Protein AF-A0A7D6CER7-F1 (afdb_monomer)

Organism: NCBI:txid47853

Sequence (271 aa):
MTSSSPRTPPPARCPPAGGPSTASGRARRPAARHRHQRHPEDHLRPELTPVAVARELGVTAYNPTGAALLARPAVVADLPAAGVAVMAWTVDSPAQWQQLERIGTDGIITNRPAELAGWNAAGQLGAAGPTVSIAAPADGVELDRAQRPVLTVPATDAVTVTLDGAAVPVGEPLDLTGLAAGAHRLRAEVIGPRGTATAEATFTVAVTPAGLGHLVLTSGVKDSALTVLTEHLVKGRYAKLARYVDQHAGRFLPEAKARVIAADARTLANR

Radius of gyration: 38.45 Å; Cα contacts (8 Å, |Δi|>4): 391; chains: 1; bounding box: 90×74×93 Å

Structure (mmCIF, N/CA/C/O backbone):
data_AF-A0A7D6CER7-F1
#
_entry.id   AF-A0A7D6CER7-F1
#
loop_
_atom_site.group_PDB
_atom_site.id
_atom_site.type_symbol
_atom_site.label_atom_id
_atom_site.label_alt_id
_atom_site.label_comp_id
_atom_site.label_asym_id
_atom_site.label_entity_id
_atom_site.label_seq_id
_atom_site.pdbx_PDB_ins_code
_atom_site.Cartn_x
_atom_site.Cartn_y
_atom_site.Cartn_z
_atom_site.occupancy
_atom_site.B_iso_or_equiv
_atom_site.auth_seq_id
_atom_site.auth_comp_id
_atom_site.auth_asym_id
_atom_site.auth_atom_id
_atom_site.pdbx_PDB_model_num
ATOM 1 N N . MET A 1 1 ? -1.304 54.780 10.927 1.00 44.44 1 MET A N 1
ATOM 2 C CA . MET A 1 1 ? -2.364 55.238 11.849 1.00 44.44 1 MET A CA 1
ATOM 3 C C . MET A 1 1 ? -3.697 55.123 11.134 1.00 44.44 1 MET A C 1
ATOM 5 O O . MET A 1 1 ? -3.906 55.910 10.230 1.00 44.44 1 MET A O 1
ATOM 9 N N . THR A 1 2 ? -4.509 54.125 11.499 1.00 40.25 2 THR A N 1
ATOM 10 C CA . THR A 1 2 ? -5.978 54.157 11.690 1.00 40.25 2 THR A CA 1
ATOM 11 C C . THR A 1 2 ? -6.448 52.709 11.859 1.00 40.25 2 THR A C 1
ATOM 13 O O . THR A 1 2 ? -6.507 51.927 10.918 1.00 40.25 2 THR A O 1
ATOM 16 N N . SER A 1 3 ? -6.702 52.342 13.114 1.00 34.25 3 SER A N 1
ATOM 17 C CA . SER A 1 3 ? -7.327 51.084 13.526 1.00 34.25 3 SER A CA 1
ATOM 18 C C . SER A 1 3 ? -8.847 51.239 13.424 1.00 34.25 3 SER A C 1
ATOM 20 O O . SER A 1 3 ? -9.377 52.261 13.860 1.00 34.25 3 SER A O 1
ATOM 22 N N . SER A 1 4 ? -9.542 50.256 12.849 1.00 42.53 4 SER A N 1
ATOM 23 C CA . SER A 1 4 ? -11.007 50.162 12.862 1.00 42.53 4 SER A CA 1
ATOM 24 C C . SER A 1 4 ? -11.416 48.830 13.486 1.00 42.53 4 SER A C 1
ATOM 26 O O . SER A 1 4 ? -11.288 47.782 12.860 1.00 42.53 4 SER A O 1
ATOM 28 N N . SER A 1 5 ? -11.906 48.889 14.725 1.00 47.16 5 SER A N 1
ATOM 29 C CA . SER A 1 5 ? -12.591 47.786 15.407 1.00 47.16 5 SER A CA 1
ATOM 30 C C . SER A 1 5 ? -14.108 47.867 15.161 1.00 47.16 5 SER A C 1
ATOM 32 O O . SER A 1 5 ? -14.657 48.974 15.169 1.00 47.16 5 SER A O 1
ATOM 34 N N . PRO A 1 6 ? -14.818 46.737 14.988 1.00 49.72 6 PRO A N 1
ATOM 35 C CA . PRO A 1 6 ? -16.272 46.720 14.818 1.00 49.72 6 PRO A CA 1
ATOM 36 C C . PRO A 1 6 ? -17.032 46.870 16.152 1.00 49.72 6 PRO A C 1
ATOM 38 O O . PRO A 1 6 ? -16.613 46.359 17.190 1.00 49.72 6 PRO A O 1
ATOM 41 N N . ARG A 1 7 ? -18.161 47.597 16.107 1.00 47.97 7 ARG A N 1
ATOM 42 C CA . ARG A 1 7 ? -19.047 47.931 17.240 1.00 47.97 7 ARG A CA 1
ATOM 43 C C . ARG A 1 7 ? -20.056 46.816 17.548 1.00 47.97 7 ARG A C 1
ATOM 45 O O . ARG A 1 7 ? -20.750 46.345 16.653 1.00 47.97 7 ARG A O 1
ATOM 52 N N . THR A 1 8 ? -20.206 46.502 18.832 1.00 48.53 8 THR A N 1
ATOM 53 C CA . THR A 1 8 ? -21.262 45.656 19.420 1.00 48.53 8 THR A CA 1
ATOM 54 C C . THR A 1 8 ? -22.563 46.456 19.629 1.00 48.53 8 THR A C 1
ATOM 56 O O . THR A 1 8 ? -22.478 47.614 20.050 1.00 48.53 8 THR A O 1
ATOM 59 N N . PRO A 1 9 ? -23.764 45.894 19.382 1.00 51.81 9 PRO A N 1
ATOM 60 C CA . PRO A 1 9 ? -25.034 46.574 19.658 1.00 51.81 9 PRO A CA 1
ATOM 61 C C . PRO A 1 9 ? -25.466 46.483 21.144 1.00 51.81 9 PRO A C 1
ATOM 63 O O . PRO A 1 9 ? -25.110 45.519 21.827 1.00 51.81 9 PRO A O 1
ATOM 66 N N . PRO A 1 10 ? -26.233 47.469 21.661 1.00 52.44 10 PRO A N 1
ATOM 67 C CA . PRO A 1 10 ? -26.641 47.550 23.069 1.00 52.44 10 PRO A CA 1
ATOM 68 C C . PRO A 1 10 ? -27.901 46.718 23.412 1.00 52.44 10 PRO A C 1
ATOM 70 O O . PRO A 1 10 ? -28.721 46.454 22.531 1.00 52.44 10 PRO A O 1
ATOM 73 N N . PRO A 1 11 ? -28.105 46.345 24.695 1.00 44.50 11 PRO A N 1
ATOM 74 C CA . PRO A 1 11 ? -29.271 45.580 25.144 1.00 44.50 11 PRO A CA 1
ATOM 75 C C . PRO A 1 11 ? -30.531 46.444 25.345 1.00 44.50 11 PRO A C 1
ATOM 77 O O . PRO A 1 11 ? -30.467 47.569 25.844 1.00 44.50 11 PRO A O 1
ATOM 80 N N . ALA A 1 12 ? -31.692 45.877 25.006 1.00 42.78 12 ALA A N 1
ATOM 81 C CA . ALA A 1 12 ? -33.014 46.478 25.191 1.00 42.78 12 ALA A CA 1
ATOM 82 C C . ALA A 1 12 ? -33.478 46.465 26.666 1.00 42.78 12 ALA A C 1
ATOM 84 O O . ALA A 1 12 ? -33.192 45.526 27.410 1.00 42.78 12 ALA A O 1
ATOM 85 N N . ARG A 1 13 ? -34.231 47.497 27.080 1.00 34.16 13 ARG A N 1
ATOM 86 C CA . ARG A 1 13 ? -34.833 47.657 28.421 1.00 34.16 13 ARG A CA 1
ATOM 87 C C . ARG A 1 13 ? -36.370 47.783 28.375 1.00 34.16 13 ARG A C 1
ATOM 89 O O . ARG A 1 13 ? -36.859 48.640 27.649 1.00 34.16 13 ARG A O 1
ATOM 96 N N . CYS A 1 14 ? -37.019 47.047 29.301 1.00 33.69 14 CYS A N 1
ATOM 97 C CA . CYS A 1 14 ? -38.234 47.331 30.122 1.00 33.69 14 CYS A CA 1
ATOM 98 C C . CYS A 1 14 ? -39.626 47.485 29.440 1.00 33.69 14 CYS A C 1
ATOM 100 O O . CYS A 1 14 ? -39.639 47.781 28.251 1.00 33.69 14 CYS A O 1
ATOM 102 N N . PRO A 1 15 ? -40.802 47.358 30.139 1.00 43.38 15 PRO A N 1
ATOM 103 C CA . PRO A 1 15 ? -41.091 47.511 31.591 1.00 43.38 15 PRO A CA 1
ATOM 104 C C . PRO A 1 15 ? -42.148 46.482 32.169 1.00 43.38 15 PRO A C 1
ATOM 106 O O . PRO A 1 15 ? -42.114 45.340 31.727 1.00 43.38 15 PRO A O 1
ATOM 109 N N . PRO A 1 16 ? -43.000 46.765 33.198 1.00 44.19 16 PRO A N 1
ATOM 110 C CA . PRO A 1 16 ? -42.859 46.290 34.583 1.00 44.19 16 PRO A CA 1
ATOM 111 C C . PRO A 1 16 ? -44.019 45.402 35.125 1.00 44.19 16 PRO A C 1
ATOM 113 O O . PRO A 1 16 ? -44.971 45.064 34.430 1.00 44.19 16 PRO A O 1
ATOM 116 N N . ALA A 1 17 ? -43.903 45.047 36.411 1.00 37.16 17 ALA A N 1
ATOM 117 C CA . ALA A 1 17 ? -44.775 44.191 37.221 1.00 37.16 17 ALA A CA 1
ATOM 118 C C . ALA A 1 17 ? -46.240 44.665 37.374 1.00 37.16 17 ALA A C 1
ATOM 120 O O . ALA A 1 17 ? -46.500 45.844 37.609 1.00 37.16 17 ALA A O 1
ATOM 121 N N . GLY A 1 18 ? -47.176 43.706 37.352 1.00 34.59 18 GLY A N 1
ATOM 122 C CA . GLY A 1 18 ? -48.584 43.864 37.733 1.00 34.59 18 GLY A CA 1
ATOM 123 C C . GLY A 1 18 ? -48.955 42.935 38.898 1.00 34.59 18 GLY A C 1
ATOM 124 O O . GLY A 1 18 ? -48.583 41.764 38.901 1.00 34.59 18 GLY A O 1
ATOM 125 N N . GLY A 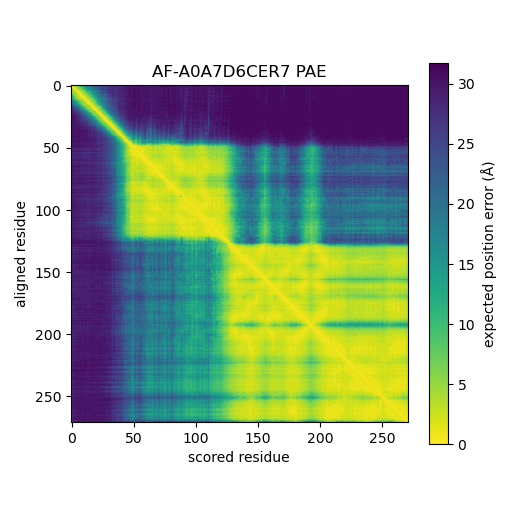1 19 ? -49.637 43.497 39.902 1.00 33.16 19 GLY A N 1
ATOM 126 C CA . GLY A 1 19 ? -50.079 42.854 41.147 1.00 33.16 19 GLY A CA 1
ATOM 127 C C . GLY A 1 19 ? -51.357 41.995 41.033 1.00 33.16 19 GLY A C 1
ATOM 128 O O . GLY A 1 19 ? -51.762 41.632 39.932 1.00 33.16 19 GLY A O 1
ATOM 129 N N . PRO A 1 20 ? -51.974 41.619 42.174 1.00 42.47 20 PRO A N 1
ATOM 130 C CA . PRO A 1 20 ? -52.577 40.301 42.379 1.00 42.47 20 PRO A CA 1
ATOM 131 C C . PRO A 1 20 ? -54.050 40.208 41.957 1.00 42.47 20 PRO A C 1
ATOM 133 O O . PRO A 1 20 ? -54.830 41.129 42.185 1.00 42.47 20 PRO A O 1
ATOM 136 N N . SER A 1 21 ? -54.448 39.043 41.431 1.00 36.31 21 SER A N 1
ATOM 137 C CA . SER A 1 21 ? -55.851 38.680 41.196 1.00 36.31 21 SER A CA 1
ATOM 138 C C . SER A 1 21 ? -56.311 37.588 42.163 1.00 36.31 21 SER A C 1
ATOM 140 O O . SER A 1 21 ? -55.570 36.674 42.522 1.00 36.31 21 SER A O 1
ATOM 142 N N . THR A 1 22 ? -57.555 37.751 42.590 1.00 33.94 22 THR A N 1
ATOM 143 C CA . THR A 1 22 ? -58.271 37.124 43.696 1.00 33.94 22 THR A CA 1
ATOM 144 C C . THR A 1 22 ? -58.737 35.687 43.436 1.00 33.94 22 THR A C 1
ATOM 146 O O . THR A 1 22 ? -58.721 35.165 42.325 1.00 33.94 22 THR A O 1
ATOM 149 N N . ALA A 1 23 ? -59.124 35.055 44.545 1.00 33.69 23 ALA A N 1
ATOM 150 C CA . ALA A 1 23 ? -59.459 33.654 44.748 1.00 33.69 23 ALA A CA 1
ATOM 151 C C . ALA A 1 23 ? -60.592 33.081 43.873 1.00 33.69 23 ALA A C 1
ATOM 153 O O . ALA A 1 23 ? -61.622 33.713 43.660 1.00 33.69 23 ALA A O 1
ATOM 154 N N . SER A 1 24 ? -60.467 31.790 43.548 1.00 35.22 24 SER A N 1
ATOM 155 C CA . SER A 1 24 ? -61.605 30.874 43.425 1.00 35.22 24 SER A CA 1
ATOM 156 C C . SER A 1 24 ? -61.244 29.550 44.096 1.00 35.22 24 SER A C 1
ATOM 158 O O . SER A 1 24 ? -60.212 28.938 43.812 1.00 35.22 24 SER A O 1
ATOM 160 N N . GLY A 1 25 ? -62.053 29.175 45.085 1.00 33.31 25 GLY A N 1
ATOM 161 C CA . GLY A 1 25 ? -61.802 28.070 45.993 1.00 33.31 25 GLY A CA 1
ATOM 162 C C . GLY A 1 25 ? -62.101 26.704 45.382 1.00 33.31 25 GLY A C 1
ATOM 163 O O . GLY A 1 25 ? -63.152 26.469 44.792 1.00 33.31 25 GLY A O 1
ATOM 164 N N . ARG A 1 26 ? -61.209 25.751 45.654 1.00 34.53 26 ARG A N 1
ATOM 165 C CA . ARG A 1 26 ? -61.557 24.334 45.763 1.00 34.53 26 ARG A CA 1
ATOM 166 C C . ARG A 1 26 ? -60.950 23.791 47.050 1.00 34.53 26 ARG A C 1
ATOM 168 O O . ARG A 1 26 ? -59.782 24.024 47.349 1.00 34.53 26 ARG A O 1
ATOM 175 N N . ALA A 1 27 ? -61.798 23.133 47.833 1.00 35.88 27 ALA A N 1
ATOM 176 C CA . ALA A 1 27 ? -61.530 22.655 49.179 1.00 35.88 27 ALA A CA 1
ATOM 177 C C . ALA A 1 27 ? -60.208 21.873 49.282 1.00 35.88 27 ALA A C 1
ATOM 179 O O . ALA A 1 27 ? -59.995 20.886 48.575 1.00 35.88 27 ALA A O 1
ATOM 180 N N . ARG A 1 28 ? -59.336 22.289 50.210 1.00 32.94 28 ARG A N 1
ATOM 181 C CA . ARG A 1 28 ? -58.177 21.498 50.634 1.00 32.94 28 ARG A CA 1
ATOM 182 C C . ARG A 1 28 ? -58.685 20.247 51.350 1.00 32.94 28 ARG A C 1
ATOM 184 O O . ARG A 1 28 ? -59.090 20.312 52.506 1.00 32.94 28 ARG A O 1
ATOM 191 N N . ARG A 1 29 ? -58.638 19.099 50.670 1.00 37.16 29 ARG A N 1
ATOM 192 C CA . ARG A 1 29 ? -58.582 17.799 51.351 1.00 37.16 29 ARG A CA 1
ATOM 193 C C . ARG A 1 29 ? -57.344 17.806 52.260 1.00 37.16 29 ARG A C 1
ATOM 195 O O . ARG A 1 29 ? -56.295 18.267 51.802 1.00 37.16 29 ARG A O 1
ATOM 202 N N . PRO A 1 30 ? -57.422 17.334 53.515 1.00 33.84 30 PRO A N 1
ATOM 203 C CA . PRO A 1 30 ? -56.230 17.213 54.336 1.00 33.84 30 PRO A CA 1
ATOM 204 C C . PRO A 1 30 ? -55.264 16.276 53.612 1.00 33.84 30 PRO A C 1
ATOM 206 O O . PRO A 1 30 ? -55.638 15.167 53.226 1.00 33.84 30 PRO A O 1
ATOM 209 N N . ALA A 1 31 ? -54.043 16.760 53.377 1.00 33.53 31 ALA A N 1
ATOM 210 C CA . ALA A 1 31 ? -52.958 15.937 52.880 1.00 33.53 31 ALA A CA 1
ATOM 211 C C . ALA A 1 31 ? -52.839 14.742 53.825 1.00 33.53 31 ALA A C 1
ATOM 213 O O . ALA A 1 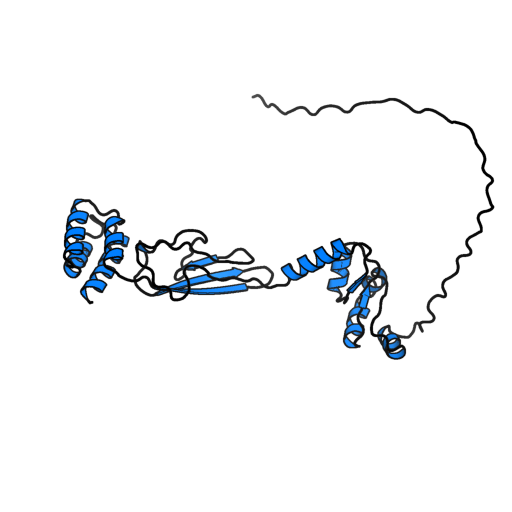31 ? -52.531 14.907 55.010 1.00 33.53 31 ALA A O 1
ATOM 214 N N . ALA A 1 32 ? -53.142 13.550 53.311 1.00 36.78 32 ALA A N 1
ATOM 215 C CA . ALA A 1 32 ? -52.764 12.322 53.972 1.00 36.78 32 ALA A CA 1
ATOM 216 C C . ALA A 1 32 ? -51.262 12.447 54.215 1.00 36.78 32 ALA A C 1
ATOM 218 O O . ALA A 1 32 ? -50.482 12.558 53.269 1.00 36.78 32 ALA A O 1
ATOM 219 N N . ARG A 1 33 ? -50.868 12.534 55.489 1.00 36.50 33 ARG A N 1
ATOM 220 C CA . ARG A 1 33 ? -49.471 12.389 55.874 1.00 36.50 33 ARG A CA 1
ATOM 221 C C . ARG A 1 33 ? -49.044 11.067 55.259 1.00 36.50 33 ARG A C 1
ATOM 223 O O . ARG A 1 33 ? -49.504 10.021 55.714 1.00 36.50 33 ARG A O 1
ATOM 230 N N . HIS A 1 34 ? -48.239 11.120 54.200 1.00 31.33 34 HIS A N 1
ATOM 231 C CA . HIS A 1 34 ? -47.527 9.954 53.722 1.00 31.33 34 HIS A CA 1
ATOM 232 C C . HIS A 1 34 ? -46.728 9.468 54.927 1.00 31.33 34 HIS A C 1
ATOM 234 O O . HIS A 1 34 ? -45.707 10.044 55.297 1.00 31.33 34 HIS A O 1
ATOM 240 N N . ARG A 1 35 ? -47.251 8.442 55.608 1.00 34.78 35 ARG A N 1
ATOM 241 C CA . ARG A 1 35 ? -46.411 7.555 56.392 1.00 34.78 35 ARG A CA 1
ATOM 242 C C . ARG A 1 35 ? -45.337 7.141 55.404 1.00 34.78 35 ARG A C 1
ATOM 244 O O . ARG A 1 35 ? -45.661 6.505 54.405 1.00 34.78 35 ARG A O 1
ATOM 251 N N . HIS A 1 36 ? -44.096 7.536 55.665 1.00 33.53 36 HIS A N 1
ATOM 252 C CA . HIS A 1 36 ? -42.957 6.794 55.166 1.00 33.53 36 HIS A CA 1
ATOM 253 C C . HIS A 1 36 ? -43.255 5.327 55.482 1.00 33.53 36 HIS A C 1
ATOM 255 O O . HIS A 1 36 ? -43.184 4.904 56.638 1.00 33.53 36 HIS A O 1
ATOM 261 N N . GLN A 1 37 ? -43.679 4.568 54.473 1.00 36.09 37 GLN A N 1
ATOM 262 C CA . GLN A 1 37 ? -43.447 3.141 54.476 1.00 36.09 37 GLN A CA 1
ATOM 263 C C . GLN A 1 37 ? -41.931 3.048 54.489 1.00 36.09 37 GLN A C 1
ATOM 265 O O . GLN A 1 37 ? -41.270 3.265 53.478 1.00 36.09 37 GLN A O 1
ATOM 270 N N . ARG A 1 38 ? -41.379 2.868 55.690 1.00 30.78 38 ARG A N 1
ATOM 271 C CA . ARG A 1 38 ? -40.028 2.359 55.839 1.00 30.78 38 ARG A CA 1
ATOM 272 C C . ARG A 1 38 ? -40.028 1.056 55.053 1.00 30.78 38 ARG A C 1
ATOM 274 O O . ARG A 1 38 ? -40.697 0.107 55.458 1.00 30.78 38 ARG A O 1
ATOM 281 N N . HIS A 1 39 ? -39.383 1.068 53.889 1.00 33.97 39 HIS A N 1
ATOM 282 C CA . HIS A 1 39 ? -38.955 -0.169 53.263 1.00 33.97 39 HIS A CA 1
ATOM 283 C C . HIS A 1 39 ? -38.163 -0.927 54.333 1.00 33.97 39 HIS A C 1
ATOM 285 O O . HIS A 1 39 ? -37.381 -0.286 55.040 1.00 33.97 39 HIS A O 1
ATOM 291 N N . PRO A 1 40 ? -38.423 -2.225 54.542 1.00 35.47 40 PRO A N 1
ATOM 292 C CA . PRO A 1 40 ? -37.627 -3.005 55.468 1.00 35.47 40 PRO A CA 1
ATOM 293 C C . PRO A 1 40 ? -36.191 -2.966 54.949 1.00 35.47 40 PRO A C 1
ATOM 295 O O . PRO A 1 40 ? -35.890 -3.529 53.900 1.00 35.47 40 PRO A O 1
ATOM 298 N N . GLU A 1 41 ? -35.349 -2.199 55.632 1.00 43.50 41 GLU A N 1
ATOM 299 C CA . GLU A 1 41 ? -33.918 -2.189 55.394 1.00 43.50 41 GLU A CA 1
ATOM 300 C C . GLU A 1 41 ? -33.392 -3.607 55.629 1.00 43.50 41 GLU A C 1
ATOM 302 O O . GLU A 1 41 ? -33.703 -4.234 56.645 1.00 43.50 41 GLU A O 1
ATOM 307 N N . ASP A 1 42 ? -32.657 -4.108 54.636 1.00 45.38 42 ASP A N 1
ATOM 308 C CA . ASP A 1 42 ? -31.550 -5.049 54.761 1.00 45.38 42 ASP A CA 1
ATOM 309 C C . ASP A 1 42 ? -31.632 -6.026 55.946 1.00 45.38 42 ASP A C 1
ATOM 311 O O . ASP A 1 42 ? -31.011 -5.851 56.990 1.00 45.38 42 ASP A O 1
ATOM 315 N N . HIS A 1 43 ? -32.332 -7.144 55.751 1.00 44.72 43 HIS A N 1
ATOM 316 C CA . HIS A 1 43 ? -32.049 -8.384 56.493 1.00 44.72 43 HIS A CA 1
ATOM 317 C C . HIS A 1 43 ? -30.916 -9.192 55.839 1.00 44.72 43 HIS A C 1
ATOM 319 O O . HIS A 1 43 ? -30.808 -10.404 56.019 1.00 44.72 43 HIS A O 1
ATOM 325 N N . LEU A 1 44 ? -30.054 -8.520 55.076 1.00 52.34 44 LEU A N 1
ATOM 326 C CA . LEU A 1 44 ? -28.763 -9.060 54.692 1.00 52.34 44 LEU A CA 1
ATOM 327 C C . LEU A 1 44 ? -27.875 -8.999 55.926 1.00 52.34 44 LEU A C 1
ATOM 329 O O . LEU A 1 44 ? -27.547 -7.921 56.410 1.00 52.34 44 LEU A O 1
ATOM 333 N N . ARG A 1 45 ? -27.540 -10.178 56.446 1.00 54.94 45 ARG A N 1
ATOM 334 C CA . ARG A 1 45 ? -26.530 -10.391 57.483 1.00 54.94 45 ARG A CA 1
ATOM 335 C C . ARG A 1 45 ? -25.306 -9.505 57.190 1.00 54.94 45 ARG A C 1
ATOM 337 O O . ARG A 1 45 ? -24.603 -9.802 56.222 1.00 54.94 45 ARG A O 1
ATOM 344 N N . PRO A 1 46 ? -25.059 -8.419 57.947 1.00 56.59 46 PRO A N 1
ATOM 345 C CA . PRO A 1 46 ? -24.018 -7.436 57.623 1.00 56.59 46 PRO A CA 1
ATOM 346 C C . PRO A 1 46 ? -22.601 -8.033 57.627 1.00 56.59 46 PRO A C 1
ATOM 348 O O . PRO A 1 46 ? -21.678 -7.454 57.060 1.00 56.59 46 PRO A O 1
ATOM 351 N N . GLU A 1 47 ? -22.436 -9.205 58.233 1.00 60.41 47 GLU A N 1
ATOM 352 C CA . GLU A 1 47 ? -21.230 -10.025 58.213 1.00 60.41 47 GLU A CA 1
ATOM 353 C C . GLU A 1 47 ? -20.978 -10.796 56.901 1.00 60.41 47 GLU A C 1
ATOM 355 O O . GLU A 1 47 ? -19.860 -11.270 56.690 1.00 60.41 47 GLU A O 1
ATOM 360 N N . LEU A 1 48 ? -21.971 -10.953 56.017 1.00 69.25 48 LEU A N 1
ATOM 361 C CA . LEU A 1 48 ? -21.813 -11.723 54.781 1.00 69.25 48 LEU A CA 1
ATOM 362 C C . LEU A 1 48 ? -21.344 -10.846 53.619 1.00 69.25 48 LEU A C 1
ATOM 364 O O . LEU A 1 48 ? -21.902 -9.789 53.325 1.00 69.25 48 LEU A O 1
ATOM 368 N N . THR A 1 49 ? -20.330 -11.328 52.899 1.00 83.62 49 THR A N 1
ATOM 369 C CA . THR A 1 49 ? -19.902 -10.697 51.649 1.00 83.62 49 THR A CA 1
ATOM 370 C C . THR A 1 49 ? -20.988 -10.861 50.578 1.00 83.62 49 THR A C 1
ATOM 372 O O . THR A 1 49 ? -21.706 -11.865 50.583 1.00 83.62 49 THR A O 1
ATOM 375 N N . PRO A 1 50 ? -21.090 -9.943 49.600 1.00 85.50 50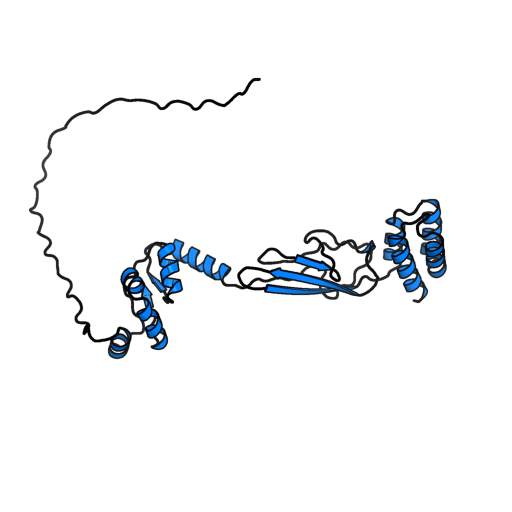 PRO A N 1
ATOM 376 C CA . PRO A 1 50 ? -22.013 -10.098 48.473 1.00 85.50 50 PRO A CA 1
ATOM 377 C C . PRO A 1 50 ? -21.865 -11.442 47.742 1.00 85.50 50 PRO A C 1
ATOM 379 O O . PRO A 1 50 ? -22.859 -12.018 47.315 1.00 85.50 50 PRO A O 1
ATOM 382 N N . VAL A 1 51 ? -20.646 -11.990 47.671 1.00 87.31 51 VAL A N 1
ATOM 383 C CA . VAL A 1 51 ? -20.383 -13.332 47.123 1.00 87.31 51 VAL A CA 1
ATOM 384 C C . VAL A 1 51 ? -21.019 -14.435 47.972 1.00 87.31 51 VAL A C 1
ATOM 386 O O . VAL A 1 51 ? -21.630 -15.349 47.421 1.00 87.31 51 VAL A O 1
ATOM 389 N N . ALA A 1 52 ? -20.883 -14.376 49.301 1.00 88.25 52 ALA A N 1
ATOM 390 C CA . ALA A 1 52 ? -21.459 -15.376 50.201 1.00 88.25 52 ALA A CA 1
ATOM 391 C C . ALA A 1 52 ? -22.990 -15.396 50.098 1.00 88.25 52 ALA A C 1
ATOM 393 O O . ALA A 1 52 ? -23.581 -16.460 49.930 1.00 88.25 52 ALA A O 1
ATOM 394 N N . VAL A 1 53 ? -23.602 -14.211 50.092 1.00 89.25 53 VAL A N 1
ATOM 395 C CA . VAL A 1 53 ? -25.044 -14.036 49.885 1.00 89.25 53 VAL A CA 1
ATOM 396 C C . VAL A 1 53 ? -25.470 -14.572 48.521 1.00 89.25 53 VAL A C 1
ATOM 398 O O . VAL A 1 53 ? -26.449 -15.307 48.425 1.00 89.25 53 VAL A O 1
ATOM 401 N N . ALA A 1 54 ? -24.744 -14.228 47.454 1.00 90.50 54 ALA A N 1
ATOM 402 C CA . ALA A 1 54 ? -25.121 -14.642 46.110 1.00 90.50 54 ALA A CA 1
ATOM 403 C C . ALA A 1 54 ? -25.092 -16.169 45.944 1.00 90.50 54 ALA A C 1
ATOM 405 O O . ALA A 1 54 ? -25.992 -16.742 45.331 1.00 90.50 54 ALA A O 1
ATOM 406 N N . ARG A 1 55 ? -24.100 -16.833 46.553 1.00 89.38 55 ARG A N 1
ATOM 407 C CA . ARG A 1 55 ? -24.005 -18.298 46.597 1.00 89.38 55 ARG A CA 1
ATOM 408 C C . ARG A 1 55 ? -25.125 -18.931 47.413 1.00 89.38 55 ARG A C 1
ATOM 410 O O . ARG A 1 55 ? -25.699 -19.913 46.961 1.00 89.38 55 ARG A O 1
ATOM 417 N N . GLU A 1 56 ? -25.433 -18.379 48.587 1.00 91.62 56 GLU A N 1
ATOM 418 C CA . GLU A 1 56 ? -26.525 -18.862 49.442 1.00 91.62 56 GLU A CA 1
ATOM 419 C C . GLU A 1 56 ? -27.874 -18.792 48.719 1.00 91.62 56 GLU A C 1
ATOM 421 O O . GLU A 1 56 ? -28.654 -19.741 48.758 1.00 91.62 56 GLU A O 1
ATOM 426 N N . LEU A 1 57 ? -28.127 -17.684 48.021 1.00 92.81 57 LEU A N 1
ATOM 427 C CA . LEU A 1 57 ? -29.380 -17.450 47.308 1.00 92.81 57 LEU A CA 1
ATOM 428 C C . LEU A 1 57 ? -29.417 -18.077 45.905 1.00 92.81 57 LEU A C 1
ATOM 430 O O . LEU A 1 57 ? -30.472 -18.072 45.274 1.00 92.81 57 LEU A O 1
ATOM 434 N N . GLY A 1 58 ? -28.292 -18.593 45.399 1.00 93.31 58 GLY A N 1
ATOM 435 C CA . GLY A 1 58 ? -28.191 -19.169 44.056 1.00 93.31 58 GLY A CA 1
ATOM 436 C C . GLY A 1 58 ? -28.485 -18.172 42.927 1.00 93.31 58 GLY A C 1
ATOM 437 O O . GLY A 1 58 ? -29.002 -18.565 41.882 1.00 93.31 58 GLY A O 1
ATOM 438 N N . VAL A 1 59 ? -28.205 -16.882 43.134 1.00 94.00 59 VAL A N 1
ATOM 439 C CA . VAL A 1 59 ? -28.464 -15.836 42.131 1.00 94.00 59 VAL A CA 1
ATOM 440 C C . VAL A 1 59 ? -27.306 -15.711 41.144 1.00 94.00 59 VAL A C 1
ATOM 442 O O . VAL A 1 59 ? -26.143 -15.863 41.503 1.00 94.00 59 VAL A O 1
ATOM 445 N N . THR A 1 60 ? -27.622 -15.375 39.894 1.00 94.19 60 THR A N 1
ATOM 446 C CA . THR A 1 60 ? -26.633 -15.190 38.815 1.00 94.19 60 THR A CA 1
ATOM 447 C C . THR A 1 60 ? -26.284 -13.726 38.558 1.00 94.19 60 THR A C 1
ATOM 449 O O . THR A 1 60 ? -25.438 -13.432 37.717 1.00 94.19 60 THR A O 1
ATOM 452 N N . ALA A 1 61 ? -26.945 -12.796 39.250 1.00 93.06 61 ALA A N 1
ATOM 453 C CA . ALA A 1 61 ? -26.734 -11.366 39.088 1.00 93.06 61 ALA A CA 1
ATOM 454 C C . ALA A 1 61 ? -26.891 -10.611 40.413 1.00 93.06 61 ALA A C 1
ATOM 456 O O . ALA A 1 61 ? -27.757 -10.933 41.229 1.00 93.06 61 ALA A O 1
ATOM 457 N N . TYR A 1 62 ? -26.080 -9.572 40.587 1.00 92.56 62 TYR A N 1
ATOM 458 C CA . TYR A 1 62 ? -26.116 -8.635 41.701 1.00 92.56 62 TYR A CA 1
ATOM 459 C C . TYR A 1 62 ? -26.249 -7.203 41.173 1.00 92.56 62 TYR A C 1
ATOM 461 O O . TYR A 1 62 ? -25.373 -6.713 40.458 1.00 92.56 62 TYR A O 1
ATOM 469 N N . ASN A 1 63 ? -27.340 -6.521 41.548 1.00 94.69 63 ASN A N 1
ATOM 470 C CA . ASN A 1 63 ? -27.713 -5.231 40.958 1.00 94.69 63 ASN A CA 1
ATOM 471 C C . ASN A 1 63 ? -27.789 -4.095 41.998 1.00 94.69 63 ASN A C 1
ATOM 473 O O . ASN A 1 63 ? -28.887 -3.673 42.373 1.00 94.69 63 ASN A O 1
ATOM 477 N N . PRO A 1 64 ? -26.654 -3.607 42.519 1.00 92.75 64 PRO A N 1
ATOM 478 C CA . PRO A 1 64 ? -26.608 -2.475 43.442 1.00 92.75 64 PRO A CA 1
ATOM 479 C C . PRO A 1 64 ? -26.706 -1.127 42.717 1.00 92.75 64 PRO A C 1
ATOM 481 O O . PRO A 1 64 ? -26.625 -1.036 41.488 1.00 92.75 64 PRO A O 1
ATOM 484 N N . THR A 1 65 ? -26.817 -0.044 43.493 1.00 95.69 65 THR A N 1
ATOM 485 C CA . THR A 1 65 ? -26.735 1.290 42.900 1.00 95.69 65 THR A CA 1
ATOM 486 C C . THR A 1 65 ? -25.320 1.588 42.389 1.00 95.69 65 THR A C 1
ATOM 488 O O . THR A 1 65 ? -24.333 1.170 42.999 1.00 95.69 65 THR A O 1
ATOM 491 N N . GLY A 1 66 ? -25.187 2.365 41.310 1.00 93.94 66 GLY A N 1
ATOM 492 C CA . GLY A 1 66 ? -23.873 2.755 40.779 1.00 93.94 66 GLY A CA 1
ATOM 493 C C . GLY A 1 66 ? -23.009 3.483 41.814 1.00 93.94 66 GLY A C 1
ATOM 494 O O . GLY A 1 66 ? -21.815 3.220 41.925 1.00 93.94 66 GLY A O 1
ATOM 495 N N . ALA A 1 67 ? -23.620 4.325 42.652 1.00 93.50 67 ALA A N 1
ATOM 496 C CA . ALA A 1 67 ? -22.924 4.990 43.754 1.00 93.50 67 ALA A CA 1
ATOM 497 C C . ALA A 1 67 ? -22.380 3.997 44.799 1.00 93.50 67 ALA A C 1
ATOM 499 O O . ALA A 1 67 ? -21.264 4.177 45.286 1.00 93.50 67 ALA A O 1
ATOM 500 N N . ALA A 1 68 ? -23.130 2.936 45.121 1.00 92.00 68 ALA A N 1
ATOM 501 C CA . ALA A 1 68 ? -22.682 1.916 46.066 1.00 92.00 68 ALA A CA 1
ATOM 502 C C . ALA A 1 68 ? -21.477 1.121 45.536 1.00 92.00 68 ALA A C 1
ATOM 504 O O . ALA A 1 68 ? -20.561 0.830 46.306 1.00 92.00 68 ALA A O 1
ATOM 505 N N . LEU A 1 69 ? -21.442 0.821 44.231 1.00 91.75 69 LEU A N 1
ATOM 506 C CA . LEU A 1 69 ? -20.296 0.155 43.598 1.00 91.75 69 LEU A CA 1
ATOM 507 C C . LEU A 1 69 ? -19.059 1.043 43.556 1.00 91.75 69 LEU A C 1
ATOM 509 O O . LEU A 1 69 ? -17.977 0.601 43.928 1.00 91.75 69 LEU A O 1
ATOM 513 N N . LEU A 1 70 ? -19.215 2.309 43.166 1.00 91.69 70 LEU A N 1
ATOM 514 C CA . LEU A 1 70 ? -18.097 3.254 43.107 1.00 91.69 70 LEU A CA 1
ATOM 515 C C . LEU A 1 70 ? -17.485 3.524 44.488 1.00 91.69 70 LEU A C 1
ATOM 517 O O . LEU A 1 70 ? -16.287 3.777 44.587 1.00 91.69 70 LEU A O 1
ATOM 521 N N . ALA A 1 71 ? -18.281 3.430 45.557 1.00 92.12 71 ALA A N 1
ATOM 522 C CA . ALA A 1 71 ? -17.791 3.519 46.929 1.00 92.12 71 ALA A CA 1
ATOM 523 C C . ALA A 1 71 ? -17.060 2.246 47.406 1.00 92.12 71 ALA A C 1
ATOM 525 O O . ALA A 1 71 ? -16.319 2.305 48.387 1.00 92.12 71 ALA A O 1
ATOM 526 N N . ARG A 1 72 ? -17.276 1.092 46.756 1.00 87.62 72 ARG A N 1
ATOM 527 C CA . ARG A 1 72 ? -16.716 -0.217 47.146 1.00 87.62 72 ARG A CA 1
ATOM 528 C C . ARG A 1 72 ? -16.267 -1.029 45.918 1.00 87.62 72 ARG A C 1
ATOM 530 O O . ARG A 1 72 ? -16.757 -2.141 45.716 1.00 87.62 72 ARG A O 1
ATOM 537 N N . PRO A 1 73 ? -15.318 -0.522 45.111 1.00 88.12 73 PRO A N 1
ATOM 538 C CA . PRO A 1 73 ? -14.976 -1.125 43.821 1.00 88.12 73 PRO A CA 1
ATOM 539 C C . PRO A 1 73 ? -14.413 -2.549 43.940 1.00 88.12 73 PRO A C 1
ATOM 541 O O . PRO A 1 73 ? -14.600 -3.350 43.033 1.00 88.12 73 PRO A O 1
ATOM 544 N N . ALA A 1 74 ? -13.798 -2.900 45.076 1.00 83.56 74 ALA A N 1
ATOM 545 C CA . ALA A 1 74 ? -13.280 -4.247 45.331 1.00 83.56 74 ALA A CA 1
ATOM 546 C C . ALA A 1 74 ? -14.360 -5.346 45.248 1.00 83.56 74 ALA A C 1
ATOM 548 O O . ALA A 1 74 ? -14.058 -6.464 44.854 1.00 83.56 74 ALA A O 1
ATOM 549 N N . VAL A 1 75 ? -15.627 -5.023 45.546 1.00 81.31 75 VAL A N 1
ATOM 550 C CA . VAL A 1 75 ? -16.750 -5.978 45.459 1.00 81.31 75 VAL A CA 1
ATOM 551 C C . VAL A 1 75 ? -16.982 -6.461 44.022 1.00 81.31 75 VAL A C 1
ATOM 553 O O . VAL A 1 75 ? -17.451 -7.579 43.823 1.00 81.31 75 VAL A O 1
ATOM 556 N N . VAL A 1 76 ? -16.649 -5.636 43.024 1.00 84.44 76 VAL A N 1
ATOM 557 C CA . VAL A 1 76 ? -16.856 -5.960 41.605 1.00 84.44 76 VAL A CA 1
ATOM 558 C C . VAL A 1 76 ? -15.871 -7.021 41.116 1.00 84.44 76 VAL A C 1
ATOM 560 O O . VAL A 1 76 ? -16.210 -7.772 40.216 1.00 84.44 76 VAL A O 1
ATOM 563 N N . ALA A 1 77 ? -14.689 -7.151 41.726 1.00 81.75 77 ALA A N 1
ATOM 564 C CA . ALA A 1 77 ? -13.694 -8.136 41.296 1.00 81.75 77 ALA A CA 1
ATOM 565 C C . ALA A 1 77 ? -14.067 -9.582 41.684 1.00 81.75 77 ALA A C 1
ATOM 567 O O . ALA A 1 77 ? -13.822 -10.512 40.917 1.00 81.75 77 ALA A O 1
ATOM 568 N N . ASP A 1 78 ? -14.681 -9.779 42.855 1.00 84.56 78 ASP A N 1
ATOM 569 C CA . ASP A 1 78 ? -14.915 -11.120 43.411 1.00 84.56 78 ASP A CA 1
ATOM 570 C C . ASP A 1 78 ? -16.185 -11.801 42.864 1.00 84.56 78 ASP A C 1
ATOM 572 O O . ASP A 1 78 ? -16.285 -13.031 42.848 1.00 84.56 78 ASP A O 1
ATOM 576 N N . LEU A 1 79 ? -17.176 -11.019 42.423 1.00 88.69 79 LEU A N 1
ATOM 577 C CA . LEU A 1 79 ? -18.477 -11.523 41.963 1.00 88.69 79 LEU A CA 1
ATOM 578 C C . LEU A 1 79 ? -18.411 -12.247 40.601 1.00 88.69 79 LEU A C 1
ATOM 580 O O . LEU A 1 79 ? -18.912 -13.375 40.530 1.00 88.69 79 LEU A O 1
ATOM 584 N N . PRO A 1 80 ? -17.731 -11.720 39.562 1.00 85.50 80 PRO A N 1
ATOM 585 C CA . PRO A 1 80 ? -17.557 -12.425 38.293 1.00 85.50 80 PRO A CA 1
ATOM 586 C C . PRO A 1 80 ? -16.803 -13.750 38.454 1.00 85.50 80 PRO A C 1
ATOM 588 O O . PRO A 1 80 ? -17.186 -14.756 37.859 1.00 85.50 80 PRO A O 1
ATOM 591 N N . ALA A 1 81 ? -15.789 -13.798 39.328 1.00 84.50 81 ALA A N 1
ATOM 592 C CA . ALA A 1 81 ? -15.068 -15.033 39.656 1.00 84.50 81 ALA A CA 1
ATOM 593 C C . ALA A 1 81 ? -15.966 -16.091 40.330 1.00 84.50 81 ALA A C 1
ATOM 595 O O . ALA A 1 81 ? -15.683 -17.287 40.268 1.00 84.50 81 ALA A O 1
ATOM 596 N N . ALA A 1 82 ? -17.064 -15.664 40.958 1.00 88.00 82 ALA A N 1
ATOM 597 C CA . ALA A 1 82 ? -18.093 -16.534 41.515 1.00 88.00 82 ALA A CA 1
ATOM 598 C C . ALA A 1 82 ? -19.239 -16.844 40.530 1.00 88.00 82 ALA A C 1
ATOM 600 O O . ALA A 1 82 ? -20.201 -17.497 40.931 1.00 88.00 82 ALA A O 1
ATOM 601 N N . GLY A 1 83 ? -19.149 -16.405 39.268 1.00 91.06 83 GLY A N 1
ATOM 602 C CA . GLY A 1 83 ? -20.189 -16.595 38.253 1.00 91.06 83 GLY A CA 1
ATOM 603 C C . GLY A 1 83 ? -21.397 -15.667 38.414 1.00 91.06 83 GLY A C 1
ATOM 604 O O . GLY A 1 83 ? -22.473 -15.978 37.906 1.00 91.06 83 GLY A O 1
ATOM 605 N N . VAL A 1 84 ? -21.240 -14.552 39.134 1.00 95.00 84 VAL A N 1
ATOM 606 C CA . VAL A 1 84 ? -22.307 -13.583 39.404 1.00 95.00 84 VAL A CA 1
ATOM 607 C C . VAL A 1 84 ? -22.023 -12.297 38.635 1.00 95.00 84 VAL A C 1
ATOM 609 O O . VAL A 1 84 ? -21.042 -11.613 38.920 1.00 95.00 84 VAL A O 1
ATOM 612 N N . ALA A 1 85 ? -22.897 -11.950 37.689 1.00 94.69 85 ALA A N 1
ATOM 613 C CA . ALA A 1 85 ? -22.793 -10.701 36.939 1.00 94.69 85 ALA A CA 1
ATOM 614 C C . ALA A 1 85 ? -23.147 -9.492 37.820 1.00 94.69 85 ALA A C 1
ATOM 616 O O . ALA A 1 85 ? -24.072 -9.553 38.632 1.00 94.69 85 ALA A O 1
ATOM 617 N N . VAL A 1 86 ? -22.461 -8.368 37.639 1.00 95.00 86 VAL A N 1
ATOM 618 C CA . VAL A 1 86 ? -22.696 -7.125 38.383 1.00 95.00 86 VAL A CA 1
ATOM 619 C C . VAL A 1 86 ? -23.301 -6.074 37.459 1.00 95.00 86 VAL A C 1
ATOM 621 O O . VAL A 1 86 ? -22.668 -5.669 36.488 1.00 95.00 86 VAL A O 1
ATOM 624 N N . MET A 1 87 ? -24.513 -5.593 37.762 1.00 95.50 87 MET A N 1
ATOM 625 C CA . MET A 1 87 ? -25.189 -4.566 36.952 1.00 95.50 87 MET A CA 1
ATOM 626 C C . MET A 1 87 ? -25.592 -3.344 37.783 1.00 95.50 87 MET A C 1
ATOM 628 O O . MET A 1 87 ? -26.415 -3.428 38.691 1.00 95.50 87 MET A O 1
ATOM 632 N N . ALA A 1 88 ? -25.042 -2.176 37.463 1.00 96.56 88 ALA A N 1
ATOM 633 C CA . ALA A 1 88 ? -25.268 -0.954 38.233 1.00 96.56 88 ALA A CA 1
ATOM 634 C C . ALA A 1 88 ? -26.566 -0.241 37.827 1.00 96.56 88 ALA A C 1
ATOM 636 O O . ALA A 1 88 ? -26.746 0.045 36.645 1.00 96.56 88 ALA A O 1
ATOM 637 N N . TRP A 1 89 ? -27.415 0.151 38.784 1.00 96.31 89 TRP A N 1
ATOM 638 C CA . TRP A 1 89 ? -28.571 1.025 38.517 1.00 96.31 89 TRP A CA 1
ATOM 639 C C . TRP A 1 89 ? -28.572 2.317 39.356 1.00 96.31 89 TRP A C 1
ATOM 641 O O . TRP A 1 89 ? -27.821 2.476 40.307 1.00 96.31 89 TRP A O 1
ATOM 651 N N . THR A 1 90 ? -29.373 3.325 39.050 1.00 97.06 90 THR A N 1
ATOM 652 C CA . THR A 1 90 ? -29.592 3.776 37.677 1.00 97.06 90 THR A CA 1
ATOM 653 C C . THR A 1 90 ? -28.539 4.834 37.387 1.00 97.06 90 THR A C 1
ATOM 655 O O . THR A 1 90 ? -28.339 5.739 38.198 1.00 97.06 90 THR A O 1
ATOM 658 N N . VAL A 1 91 ? -27.828 4.705 36.271 1.00 97.75 91 VAL A N 1
ATOM 659 C CA . VAL A 1 91 ? -26.685 5.570 35.961 1.00 97.75 91 VAL A CA 1
ATOM 660 C C . VAL A 1 91 ? -26.908 6.221 34.610 1.00 97.75 91 VAL A C 1
ATOM 662 O O . VAL A 1 91 ? -27.046 5.532 33.605 1.00 97.75 91 VAL A O 1
ATOM 665 N N . ASP A 1 92 ? -26.918 7.551 34.582 1.00 97.69 92 ASP A N 1
ATOM 666 C CA . ASP A 1 92 ? -27.332 8.329 33.406 1.00 97.69 92 ASP A CA 1
ATOM 667 C C . ASP A 1 92 ? -26.223 9.237 32.856 1.00 97.69 92 ASP A C 1
ATOM 669 O O . ASP A 1 92 ? -26.471 10.018 31.939 1.00 97.69 92 ASP A O 1
ATOM 673 N N . SER A 1 93 ? -25.011 9.186 33.423 1.00 96.44 93 SER A N 1
ATOM 674 C CA . SER A 1 93 ? -23.903 10.047 32.999 1.00 96.44 93 SER A CA 1
ATOM 675 C C . SER A 1 93 ? -22.768 9.252 32.336 1.00 96.44 93 SER A C 1
ATOM 677 O O . SER A 1 93 ? -22.295 8.275 32.922 1.00 96.44 93 SER A O 1
ATOM 679 N N . PRO A 1 94 ? -22.246 9.707 31.177 1.00 94.56 94 PRO A N 1
ATOM 680 C CA . PRO A 1 94 ? -21.095 9.077 30.523 1.00 94.56 94 PRO A CA 1
ATOM 681 C C . PRO A 1 94 ? -19.851 8.976 31.409 1.00 94.56 94 PRO A C 1
ATOM 683 O O . PRO A 1 94 ? -19.118 7.993 31.347 1.00 94.56 94 PRO A O 1
ATOM 686 N N . ALA A 1 95 ? -19.628 9.965 32.281 1.00 94.62 95 ALA A N 1
ATOM 687 C CA . ALA A 1 95 ? -18.508 9.949 33.217 1.00 94.62 95 ALA A CA 1
ATOM 688 C C . ALA A 1 95 ? -18.616 8.794 34.229 1.00 94.62 95 ALA A C 1
ATOM 690 O O . ALA A 1 95 ? -17.617 8.139 34.525 1.00 94.62 95 ALA A O 1
ATOM 691 N N . GLN A 1 96 ? -19.821 8.512 34.736 1.00 95.50 96 GLN A N 1
ATOM 692 C CA . GLN A 1 96 ? -20.037 7.381 35.639 1.00 95.50 96 GLN A CA 1
ATOM 693 C C . GLN A 1 96 ? -20.050 6.044 34.898 1.00 95.50 96 GLN A C 1
ATOM 695 O O . GLN A 1 9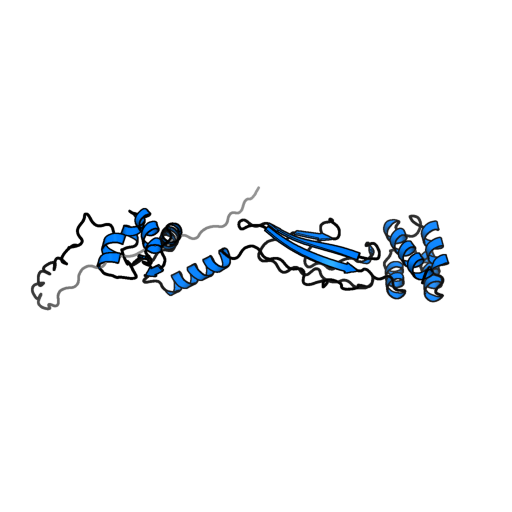6 ? -19.558 5.067 35.453 1.00 95.50 96 GLN A O 1
ATOM 700 N N . TRP A 1 97 ? -20.534 5.988 33.652 1.00 96.75 97 TRP A N 1
ATOM 701 C CA . TRP A 1 97 ? -20.408 4.784 32.818 1.00 96.75 97 TRP A CA 1
ATOM 702 C C . TRP A 1 97 ? -18.943 4.380 32.656 1.00 96.75 97 TRP A C 1
ATOM 704 O O . TRP A 1 97 ? -18.584 3.248 32.964 1.00 96.75 97 TRP A O 1
ATOM 714 N N . GLN A 1 98 ? -18.074 5.339 32.329 1.00 93.94 98 GLN A N 1
ATOM 715 C CA . GLN A 1 98 ? -16.633 5.106 32.238 1.00 93.94 98 GLN A CA 1
ATOM 716 C C . GLN A 1 98 ? -16.002 4.709 33.584 1.00 93.94 98 GLN A C 1
ATOM 718 O O . GLN A 1 98 ? -15.042 3.944 33.629 1.00 93.94 98 GLN A O 1
ATOM 723 N N . GLN A 1 99 ? -16.481 5.250 34.709 1.00 94.50 99 GLN A N 1
ATOM 724 C CA . GLN A 1 99 ? -16.012 4.822 36.032 1.00 94.50 99 GLN A CA 1
ATOM 725 C C . GLN A 1 99 ? -16.400 3.367 36.335 1.00 94.50 99 GLN A C 1
ATOM 727 O O . GLN A 1 99 ? -15.572 2.627 36.858 1.00 94.50 99 GLN A O 1
ATOM 732 N N . LEU A 1 100 ? -17.628 2.967 35.999 1.00 94.44 100 LEU A N 1
ATOM 733 C CA . LEU A 1 100 ? -18.160 1.622 36.232 1.00 94.44 100 LEU A CA 1
ATOM 734 C C . LEU A 1 100 ? -17.532 0.572 35.308 1.00 94.44 100 LEU A C 1
ATOM 736 O O . LEU A 1 100 ? -17.220 -0.528 35.763 1.00 94.44 100 LEU A O 1
ATOM 740 N N . GLU A 1 101 ? -17.280 0.928 34.048 1.00 92.31 101 GLU A N 1
ATOM 741 C CA . GLU A 1 101 ? -16.511 0.112 33.102 1.00 92.31 101 GLU A CA 1
ATOM 742 C C . GLU A 1 101 ? -15.096 -0.150 33.635 1.00 92.31 101 GLU A C 1
ATOM 744 O O . GLU A 1 101 ? -14.651 -1.293 33.686 1.00 92.31 101 GLU A O 1
ATOM 749 N N . ARG A 1 102 ? -14.408 0.889 34.132 1.00 90.75 102 ARG A N 1
ATOM 750 C CA . ARG A 1 102 ? -13.044 0.757 34.677 1.00 90.75 102 ARG A CA 1
ATOM 751 C C . ARG A 1 102 ? -12.933 -0.162 35.887 1.00 90.75 102 ARG A C 1
ATOM 753 O O . ARG A 1 102 ? -11.853 -0.692 36.124 1.00 90.75 102 ARG A O 1
ATOM 760 N N . ILE A 1 103 ? -14.002 -0.313 36.665 1.00 91.56 103 ILE A N 1
ATOM 761 C CA . ILE A 1 103 ? -14.023 -1.240 37.805 1.00 91.56 103 ILE A CA 1
ATOM 762 C C . ILE A 1 103 ? -14.564 -2.626 37.429 1.00 91.56 103 ILE A C 1
ATOM 764 O O . ILE A 1 103 ? -14.664 -3.471 38.308 1.00 91.56 103 ILE A O 1
ATOM 768 N N . GLY A 1 104 ? -14.879 -2.868 36.150 1.00 90.81 104 GLY A N 1
ATOM 769 C CA . GLY A 1 104 ? -15.255 -4.186 35.632 1.00 90.81 104 GLY A CA 1
ATOM 770 C C . GLY A 1 104 ? -16.729 -4.552 35.803 1.00 90.81 104 GLY A C 1
ATOM 771 O O . GLY A 1 104 ? -17.042 -5.724 35.957 1.00 90.81 104 GLY A O 1
ATOM 772 N N . THR A 1 105 ? -17.637 -3.574 35.818 1.00 93.62 105 THR A N 1
ATOM 773 C CA . THR A 1 105 ? -19.083 -3.855 35.896 1.00 93.62 105 THR A CA 1
ATOM 774 C C . THR A 1 105 ? -19.570 -4.511 34.596 1.00 93.62 105 THR A C 1
ATOM 776 O O . THR A 1 105 ? -19.274 -3.997 33.519 1.00 93.62 105 THR A O 1
ATOM 779 N N . ASP A 1 106 ? -20.359 -5.586 34.677 1.00 93.56 106 ASP A N 1
ATOM 780 C CA . ASP A 1 106 ? -20.859 -6.323 33.501 1.00 93.56 106 ASP A CA 1
ATOM 781 C C . ASP A 1 106 ? -21.977 -5.588 32.748 1.00 93.56 106 ASP A C 1
ATOM 783 O O . ASP A 1 106 ? -22.191 -5.806 31.555 1.00 93.56 106 ASP A O 1
ATOM 787 N N . GLY A 1 107 ? -22.719 -4.715 33.434 1.00 94.38 107 GLY A N 1
ATOM 788 C CA . GLY A 1 107 ? -23.799 -3.964 32.807 1.00 94.38 107 GLY A CA 1
ATOM 789 C C . GLY A 1 107 ? -24.185 -2.683 33.529 1.00 94.38 107 GLY A C 1
ATOM 790 O O . GLY A 1 107 ? -23.963 -2.494 34.725 1.00 94.38 107 GLY A O 1
ATOM 791 N N . ILE A 1 108 ? -24.810 -1.785 32.776 1.00 97.44 108 ILE A N 1
ATOM 792 C CA . ILE A 1 108 ? -25.325 -0.515 33.279 1.00 97.44 108 ILE A CA 1
ATOM 793 C C . ILE A 1 108 ? -26.815 -0.451 32.966 1.00 97.44 108 ILE A C 1
ATOM 795 O O . ILE A 1 108 ? -27.236 -0.553 31.816 1.00 97.44 108 ILE A O 1
ATOM 799 N N . ILE A 1 109 ? -27.608 -0.243 34.008 1.00 97.81 109 ILE A N 1
ATOM 800 C CA . ILE A 1 109 ? -29.034 0.044 33.929 1.00 97.81 109 ILE A CA 1
ATOM 801 C C . ILE A 1 109 ? -29.174 1.570 33.935 1.00 97.81 109 ILE A C 1
ATOM 803 O O . ILE A 1 109 ? -28.729 2.250 34.863 1.00 97.81 109 ILE A O 1
ATOM 807 N N . THR A 1 110 ? -29.770 2.122 32.879 1.00 98.00 110 THR A N 1
ATOM 808 C CA . THR A 1 110 ? -29.835 3.568 32.623 1.00 98.00 110 THR A CA 1
ATOM 809 C C . THR A 1 110 ? -31.236 4.000 32.195 1.00 98.00 110 THR A C 1
ATOM 811 O O . THR A 1 110 ? -31.960 3.238 31.555 1.00 98.00 110 THR A O 1
ATOM 814 N N . ASN A 1 111 ? -31.597 5.249 32.488 1.00 98.44 111 ASN A N 1
ATOM 815 C CA . ASN A 1 111 ? -32.743 5.930 31.882 1.00 98.44 111 ASN A CA 1
ATOM 816 C C . ASN A 1 111 ? -32.418 6.485 30.482 1.00 98.44 111 ASN A C 1
ATOM 818 O O . ASN A 1 111 ? -33.291 7.057 29.832 1.00 98.44 111 ASN A O 1
ATOM 822 N N . ARG A 1 112 ? -31.167 6.347 30.021 1.00 97.94 112 ARG A N 1
ATOM 823 C CA . ARG A 1 112 ? -30.646 6.864 28.747 1.00 97.94 11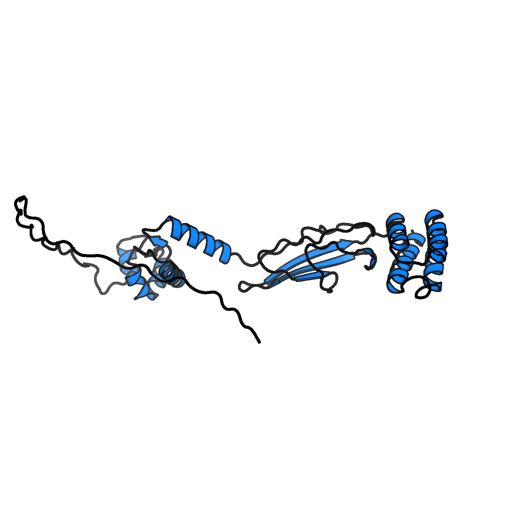2 ARG A CA 1
ATOM 824 C C . ARG A 1 112 ? -30.121 5.744 27.837 1.00 97.94 112 ARG A C 1
ATOM 826 O O . ARG A 1 112 ? -28.926 5.697 27.531 1.00 97.94 112 ARG A O 1
ATOM 833 N N . PRO A 1 113 ? -30.976 4.789 27.424 1.00 97.12 113 PRO A N 1
ATOM 834 C CA . PRO A 1 113 ? -30.526 3.603 26.697 1.00 97.12 113 PRO A CA 1
ATOM 835 C C . PRO A 1 113 ? -29.938 3.928 25.317 1.00 97.12 113 PRO A C 1
ATOM 837 O O . PRO A 1 113 ? -29.019 3.242 24.879 1.00 97.12 113 PRO A O 1
ATOM 840 N N . ALA A 1 114 ? -30.419 4.978 24.642 1.00 97.44 114 ALA A N 1
ATOM 841 C CA . ALA A 1 114 ? -29.899 5.383 23.336 1.00 97.44 114 ALA A CA 1
ATOM 842 C C . ALA A 1 114 ? -28.473 5.950 23.442 1.00 97.44 114 ALA A C 1
ATOM 844 O O . ALA A 1 114 ? -27.593 5.590 22.662 1.00 97.44 114 ALA A O 1
ATOM 845 N N . GLU A 1 115 ? -28.223 6.798 24.438 1.00 97.50 115 GLU A N 1
ATOM 846 C CA . GLU A 1 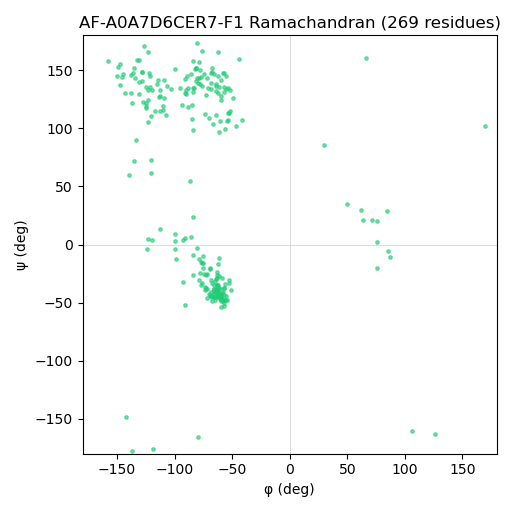115 ? -26.905 7.373 24.687 1.00 97.50 115 GLU A CA 1
ATOM 847 C C . GLU A 1 115 ? -25.905 6.317 25.167 1.00 97.50 115 GLU A C 1
ATOM 849 O O . GLU A 1 115 ? -24.768 6.308 24.696 1.00 97.50 115 GLU A O 1
ATOM 854 N N . LEU A 1 116 ? -26.327 5.394 26.041 1.00 96.69 116 LEU A N 1
ATOM 855 C CA . LEU A 1 116 ? -25.479 4.280 26.470 1.00 96.69 116 LEU A CA 1
ATOM 856 C C . LEU A 1 116 ? -25.128 3.354 25.294 1.00 96.69 116 LEU A C 1
ATOM 858 O O . LEU A 1 116 ? -23.981 2.928 25.177 1.00 96.69 116 LEU A O 1
ATOM 862 N N . ALA A 1 117 ? -26.074 3.085 24.386 1.00 95.38 117 ALA A N 1
ATOM 863 C CA . ALA A 1 117 ? -25.809 2.302 23.179 1.00 95.38 117 ALA A CA 1
ATOM 864 C C . ALA A 1 117 ? -24.764 2.975 22.272 1.00 95.38 117 ALA A C 1
ATOM 866 O O . ALA A 1 117 ? -23.832 2.314 21.812 1.00 95.38 117 ALA A O 1
ATOM 867 N N . GLY A 1 118 ? -24.873 4.292 22.058 1.00 94.50 118 GLY A N 1
ATOM 868 C CA . GLY A 1 118 ? -23.879 5.057 21.301 1.00 94.50 118 GLY A CA 1
ATOM 869 C C . GLY A 1 118 ? -22.498 5.064 21.965 1.00 94.50 118 GLY A C 1
ATOM 870 O O . GLY A 1 118 ? -21.484 4.901 21.286 1.00 94.50 118 GLY A O 1
ATOM 871 N N . TRP A 1 119 ? -22.451 5.194 23.292 1.00 93.94 119 TRP A N 1
ATOM 872 C CA . TRP A 1 119 ? -21.209 5.148 24.063 1.00 93.94 119 TRP A CA 1
ATOM 873 C C . TRP A 1 119 ? -20.523 3.772 23.978 1.00 93.94 119 TRP A C 1
ATOM 875 O O . TRP A 1 119 ? -19.331 3.711 23.679 1.00 93.94 119 TRP A O 1
ATOM 885 N N . ASN A 1 120 ? -21.277 2.673 24.119 1.00 91.50 120 ASN A N 1
ATOM 886 C CA . ASN A 1 120 ? -20.760 1.307 23.959 1.00 91.50 120 ASN A CA 1
ATOM 887 C C . ASN A 1 120 ? -20.195 1.068 22.550 1.00 91.50 120 ASN A C 1
ATOM 889 O O . ASN A 1 120 ? -19.106 0.515 22.404 1.00 91.50 120 ASN A O 1
ATOM 893 N N . ALA A 1 121 ? -20.908 1.508 21.507 1.00 88.06 121 ALA A N 1
ATOM 894 C CA . ALA A 1 121 ? -20.450 1.369 20.125 1.00 88.06 121 ALA A CA 1
ATOM 895 C C . ALA A 1 121 ? -19.146 2.148 19.871 1.00 88.06 121 ALA A C 1
ATOM 897 O O . ALA A 1 121 ? -18.228 1.637 19.229 1.00 88.06 121 ALA A O 1
ATOM 898 N N . ALA A 1 122 ? -19.030 3.361 20.421 1.00 84.50 122 ALA A N 1
ATOM 899 C CA . ALA A 1 122 ? -17.800 4.146 20.347 1.00 84.50 122 ALA A CA 1
ATOM 900 C C . ALA A 1 122 ? -16.632 3.460 21.079 1.00 84.50 122 ALA A C 1
ATOM 902 O O . ALA A 1 122 ? -15.518 3.429 20.555 1.00 84.50 122 ALA A O 1
ATOM 903 N N . GLY A 1 123 ? -16.884 2.863 22.249 1.00 79.12 123 GLY A N 1
ATOM 904 C CA . GLY A 1 123 ? -15.897 2.069 22.986 1.00 79.12 123 GLY A CA 1
ATOM 905 C C . GLY A 1 123 ? -15.423 0.837 22.211 1.00 79.12 123 GLY A C 1
ATOM 906 O O . GLY A 1 123 ? -14.226 0.579 22.140 1.00 79.12 123 GLY A O 1
ATOM 907 N N . GLN A 1 124 ? -16.332 0.121 21.544 1.00 72.50 124 GLN A N 1
ATOM 908 C CA . GLN A 1 124 ? -15.999 -1.040 20.708 1.00 72.50 124 GLN A CA 1
ATOM 909 C C . GLN A 1 124 ? -15.146 -0.662 19.489 1.00 72.50 124 GLN A C 1
ATOM 911 O O . GLN A 1 124 ? -14.169 -1.349 19.187 1.00 72.50 124 GLN A O 1
ATOM 916 N N . LEU A 1 125 ? -15.459 0.460 18.830 1.00 64.00 125 LEU A N 1
ATOM 917 C CA . LEU A 1 125 ? -14.618 1.021 17.765 1.00 64.00 125 LEU A CA 1
ATOM 918 C C . LEU A 1 125 ? -13.241 1.446 18.296 1.00 64.00 125 LEU A C 1
ATOM 920 O O . LEU A 1 125 ? -12.228 1.243 17.631 1.00 64.00 125 LEU A O 1
ATOM 924 N N . GLY A 1 126 ? -13.193 1.996 19.511 1.00 62.56 126 GLY A N 1
ATOM 925 C CA . GLY A 1 126 ? -11.955 2.369 20.192 1.00 62.56 126 GLY A CA 1
ATOM 926 C C . GLY A 1 126 ? -11.130 1.178 20.692 1.00 62.56 126 GLY A C 1
ATOM 927 O O . GLY A 1 126 ? -9.919 1.303 20.819 1.00 62.56 126 GLY A O 1
ATOM 928 N N . ALA A 1 127 ? -11.733 0.019 20.958 1.00 64.56 127 ALA A N 1
ATOM 929 C CA . ALA A 1 127 ? -11.029 -1.163 21.456 1.00 64.56 127 ALA A CA 1
ATOM 930 C C . ALA A 1 127 ? -10.286 -1.933 20.348 1.00 64.56 127 ALA A C 1
ATOM 932 O O . ALA A 1 127 ? -9.241 -2.529 20.607 1.00 64.56 127 ALA A O 1
ATOM 933 N N . ALA A 1 128 ? -10.785 -1.910 19.109 1.00 72.25 128 ALA A N 1
ATOM 934 C CA . ALA A 1 128 ? -10.215 -2.667 17.992 1.00 72.25 128 ALA A CA 1
ATOM 935 C C . ALA A 1 128 ? -8.857 -2.098 17.566 1.00 72.25 128 ALA A C 1
ATOM 937 O O . ALA A 1 128 ? -8.819 -0.984 17.046 1.00 72.25 128 ALA A O 1
ATOM 938 N N . GLY A 1 129 ? -7.748 -2.806 17.837 1.00 81.06 129 GLY A N 1
ATOM 939 C CA . GLY A 1 129 ? -6.359 -2.397 17.538 1.00 81.06 129 GLY A CA 1
ATOM 940 C C . GLY A 1 129 ? -6.163 -1.796 16.135 1.00 81.06 129 GLY A C 1
ATOM 941 O O . GLY A 1 129 ? -7.010 -2.004 15.266 1.00 81.06 129 GLY A O 1
ATOM 942 N N . PRO A 1 130 ? -5.083 -1.027 15.895 1.00 90.12 130 PRO A N 1
ATOM 943 C CA . PRO A 1 130 ? -4.878 -0.410 14.589 1.00 90.12 130 PRO A CA 1
ATOM 944 C C . PRO A 1 130 ? -4.889 -1.467 13.479 1.00 90.12 130 PRO A C 1
ATOM 946 O O . PRO A 1 130 ? -4.424 -2.590 13.672 1.00 90.12 130 PRO A O 1
ATOM 949 N N . THR A 1 131 ? -5.415 -1.109 12.311 1.00 91.38 131 THR A N 1
ATOM 950 C CA . THR A 1 131 ? -5.368 -1.968 11.121 1.00 91.38 131 THR A CA 1
ATOM 951 C C . THR A 1 131 ? -4.818 -1.190 9.937 1.00 91.38 131 THR A C 1
ATOM 953 O O . THR A 1 131 ? -4.990 0.026 9.838 1.00 91.38 131 THR A O 1
ATOM 956 N N . VAL A 1 132 ? -4.128 -1.902 9.049 1.00 96.44 132 VAL A N 1
ATOM 957 C CA . VAL A 1 132 ? -3.568 -1.361 7.812 1.00 96.44 132 VAL A CA 1
ATOM 958 C C . VAL A 1 132 ? -3.524 -2.456 6.753 1.00 96.44 132 VAL A C 1
ATOM 960 O O . VAL A 1 132 ? -3.295 -3.623 7.067 1.00 96.44 132 VAL A O 1
ATOM 963 N N . SER A 1 133 ? -3.753 -2.086 5.498 1.00 96.69 133 SER A N 1
ATOM 964 C CA . SER A 1 133 ? -3.635 -2.973 4.337 1.00 96.69 133 SER A CA 1
ATOM 965 C C . SER A 1 133 ? -3.162 -2.183 3.119 1.00 96.69 133 SER A C 1
ATOM 967 O O . SER A 1 133 ? -3.375 -0.975 3.053 1.00 96.69 133 SER A O 1
ATOM 969 N N . ILE A 1 134 ? -2.528 -2.845 2.151 1.00 97.19 134 ILE A N 1
ATOM 970 C CA . ILE A 1 134 ? -2.142 -2.235 0.872 1.00 97.19 134 ILE A CA 1
ATOM 971 C C . ILE A 1 134 ? -3.076 -2.799 -0.198 1.00 97.19 134 ILE A C 1
ATOM 973 O O . ILE A 1 134 ? -3.033 -3.989 -0.496 1.00 97.19 134 ILE A O 1
ATOM 977 N N . ALA A 1 135 ? -3.949 -1.953 -0.741 1.00 95.19 135 ALA A N 1
ATOM 978 C CA . ALA A 1 135 ? -4.945 -2.351 -1.736 1.00 95.19 135 ALA A CA 1
ATOM 979 C C . ALA A 1 135 ? -4.445 -2.159 -3.175 1.00 95.19 135 ALA A C 1
ATOM 981 O O . ALA A 1 135 ? -4.821 -2.917 -4.068 1.00 95.19 135 ALA A O 1
ATOM 982 N N . ALA A 1 136 ? -3.611 -1.143 -3.409 1.00 93.94 136 ALA A N 1
ATOM 983 C CA . ALA A 1 136 ? -3.013 -0.880 -4.712 1.00 93.94 136 ALA A CA 1
ATOM 984 C C . ALA A 1 136 ? -1.609 -0.268 -4.559 1.00 93.94 136 ALA A C 1
ATOM 986 O O . ALA A 1 136 ? -1.461 0.662 -3.761 1.00 93.94 136 ALA A O 1
ATOM 987 N N . PRO A 1 137 ? -0.609 -0.707 -5.349 1.00 96.44 137 PRO A N 1
ATOM 988 C CA . PRO A 1 137 ? -0.632 -1.883 -6.228 1.00 96.44 137 PRO A CA 1
ATOM 989 C C . PRO A 1 137 ? -0.954 -3.186 -5.478 1.00 96.44 137 PRO A C 1
ATOM 991 O O . PRO A 1 137 ? -0.624 -3.316 -4.302 1.00 96.44 137 PRO A O 1
ATOM 994 N N . ALA A 1 138 ? -1.635 -4.119 -6.150 1.00 95.06 138 ALA A N 1
ATOM 995 C CA . ALA A 1 138 ? -1.931 -5.432 -5.579 1.00 95.06 138 ALA A CA 1
ATOM 996 C C . ALA A 1 138 ? -0.639 -6.244 -5.402 1.00 95.06 138 ALA A C 1
ATOM 998 O O . ALA A 1 138 ? 0.290 -6.109 -6.199 1.00 95.06 138 ALA A O 1
ATOM 999 N N . ASP A 1 139 ? -0.587 -7.100 -4.383 1.00 97.75 139 ASP A N 1
ATOM 1000 C CA . ASP A 1 139 ? 0.584 -7.943 -4.144 1.00 97.75 139 ASP A CA 1
ATOM 1001 C C . ASP A 1 139 ? 0.855 -8.889 -5.330 1.00 97.75 139 ASP A C 1
ATOM 1003 O O . ASP A 1 139 ? -0.060 -9.483 -5.904 1.00 97.75 139 ASP A O 1
ATOM 1007 N N . GLY A 1 140 ? 2.122 -8.988 -5.722 1.00 97.38 140 GLY A N 1
ATOM 1008 C CA . GLY A 1 140 ? 2.605 -9.786 -6.846 1.00 97.38 140 GLY A CA 1
ATOM 1009 C C . GLY A 1 140 ? 2.335 -9.203 -8.237 1.00 97.38 140 GLY A C 1
ATOM 1010 O O . GLY A 1 140 ? 2.677 -9.852 -9.225 1.00 97.38 140 GLY A O 1
ATOM 1011 N N . VAL A 1 141 ? 1.740 -8.011 -8.358 1.00 98.12 141 VAL A N 1
ATOM 1012 C CA . VAL A 1 141 ? 1.398 -7.451 -9.674 1.00 98.12 141 VAL A CA 1
ATOM 1013 C C . VAL A 1 141 ? 2.646 -7.071 -10.479 1.00 98.12 141 VAL A C 1
ATOM 1015 O O . VAL A 1 141 ? 3.595 -6.485 -9.955 1.00 98.12 141 VAL A O 1
ATOM 1018 N N . GLU A 1 142 ? 2.631 -7.366 -11.778 1.00 98.06 142 GLU A N 1
ATOM 1019 C CA . GLU A 1 142 ? 3.610 -6.841 -12.730 1.00 98.06 142 GLU A CA 1
ATOM 1020 C C . GLU A 1 142 ? 3.107 -5.527 -13.335 1.00 98.06 142 GLU A C 1
ATOM 1022 O O . GLU A 1 142 ? 1.974 -5.439 -13.811 1.00 98.06 142 GLU A O 1
ATOM 1027 N N . LEU A 1 143 ? 3.960 -4.504 -13.320 1.00 97.94 143 LEU A N 1
ATOM 1028 C CA . LEU A 1 143 ? 3.660 -3.166 -13.810 1.00 97.94 143 LEU A CA 1
ATOM 1029 C C . LEU A 1 143 ? 4.654 -2.745 -14.888 1.00 97.94 143 LEU A C 1
ATOM 1031 O O . LEU A 1 143 ? 5.868 -2.845 -14.715 1.00 97.94 143 LEU A O 1
ATOM 1035 N N . ASP A 1 144 ? 4.136 -2.216 -15.987 1.00 97.25 144 ASP A N 1
ATOM 1036 C CA . ASP A 1 144 ? 4.927 -1.557 -17.018 1.00 97.25 144 ASP A CA 1
ATOM 1037 C C . ASP A 1 144 ? 5.258 -0.107 -16.626 1.00 97.25 144 ASP A C 1
ATOM 1039 O O . ASP A 1 144 ? 4.485 0.564 -15.941 1.00 97.25 144 ASP A O 1
ATOM 1043 N N . ARG A 1 145 ? 6.386 0.415 -17.125 1.00 95.94 145 ARG A N 1
ATOM 1044 C CA . ARG A 1 145 ? 6.858 1.794 -16.890 1.00 95.94 145 ARG A CA 1
ATOM 1045 C C . ARG A 1 145 ? 5.824 2.874 -17.210 1.00 95.94 145 ARG A C 1
ATOM 1047 O O . ARG A 1 145 ? 5.885 3.945 -16.613 1.00 95.94 145 ARG A O 1
ATOM 1054 N N . ALA A 1 146 ? 4.932 2.630 -18.171 1.00 94.12 146 ALA A N 1
ATOM 1055 C CA . ALA A 1 146 ? 3.903 3.588 -18.566 1.00 94.12 146 ALA A CA 1
ATOM 1056 C C . ALA A 1 146 ? 2.731 3.666 -17.574 1.00 94.12 146 ALA A C 1
ATOM 1058 O O . ALA A 1 146 ? 1.942 4.614 -17.624 1.00 94.12 146 ALA A O 1
ATOM 1059 N N . GLN A 1 147 ? 2.591 2.680 -16.685 1.00 96.06 147 GLN A N 1
ATOM 1060 C CA . GLN A 1 147 ? 1.529 2.657 -15.689 1.00 96.06 147 GLN A CA 1
ATOM 1061 C C . GLN A 1 147 ? 1.851 3.588 -14.518 1.00 96.06 147 GLN A C 1
ATOM 1063 O O . GLN A 1 147 ? 3.003 3.823 -14.163 1.00 96.06 147 GLN A O 1
ATOM 1068 N N . ARG A 1 148 ? 0.791 4.124 -13.909 1.00 94.50 148 ARG A N 1
ATOM 1069 C CA . ARG A 1 148 ? 0.860 5.034 -12.760 1.00 94.50 148 ARG A CA 1
ATOM 1070 C C . ARG A 1 148 ? -0.173 4.618 -11.715 1.00 94.50 148 ARG A C 1
ATOM 1072 O O . ARG A 1 148 ? -1.223 5.254 -11.619 1.00 94.50 148 ARG A O 1
ATOM 1079 N N . PRO A 1 149 ? 0.051 3.500 -11.003 1.00 94.94 149 PRO A N 1
ATOM 1080 C CA . PRO A 1 149 ? -0.887 3.061 -9.982 1.00 94.94 149 PRO A CA 1
ATOM 1081 C C . PRO A 1 149 ? -0.945 4.096 -8.857 1.00 94.94 149 PRO A C 1
ATOM 1083 O O . PRO A 1 149 ? 0.083 4.627 -8.437 1.00 94.94 149 PRO A O 1
ATOM 1086 N N . VAL A 1 150 ? -2.149 4.373 -8.368 1.00 96.62 150 VAL A N 1
ATOM 1087 C CA . VAL A 1 150 ? -2.359 5.248 -7.211 1.00 96.62 150 VAL A CA 1
ATOM 1088 C C . VAL A 1 150 ? -2.213 4.416 -5.945 1.00 96.62 150 VAL A C 1
ATOM 1090 O O . VAL A 1 150 ? -2.956 3.450 -5.748 1.00 96.62 150 VAL A O 1
ATOM 1093 N N . LEU A 1 151 ? -1.251 4.780 -5.096 1.00 95.88 151 LEU A N 1
ATOM 1094 C CA . LEU A 1 151 ? -0.970 4.053 -3.861 1.00 95.88 151 LEU A CA 1
ATOM 1095 C C . LEU A 1 151 ? -2.172 4.147 -2.916 1.00 95.88 151 LEU A C 1
ATOM 1097 O O . LEU A 1 151 ? -2.474 5.215 -2.384 1.00 95.88 151 LEU A O 1
ATOM 1101 N N . THR A 1 152 ? -2.853 3.024 -2.702 1.00 95.31 152 THR A N 1
ATOM 1102 C CA . THR A 1 152 ? -4.084 2.957 -1.906 1.00 95.31 152 THR A CA 1
ATOM 1103 C C . THR A 1 152 ? -3.856 2.079 -0.689 1.00 95.31 152 THR A C 1
ATOM 1105 O O . THR A 1 152 ? -3.627 0.876 -0.821 1.00 95.31 152 THR A O 1
ATOM 1108 N N . VAL A 1 153 ? -3.931 2.683 0.497 1.00 96.38 153 VAL A N 1
ATOM 1109 C CA . VAL A 1 153 ? -3.599 2.030 1.769 1.00 96.38 153 VAL A CA 1
ATOM 1110 C C . VAL A 1 153 ? -4.697 2.322 2.793 1.00 96.38 153 VAL A C 1
ATOM 1112 O O . VAL A 1 153 ? -4.635 3.342 3.481 1.00 96.38 153 VAL A O 1
ATOM 1115 N N . PRO A 1 154 ? -5.745 1.481 2.872 1.00 93.81 154 PRO A N 1
ATOM 1116 C CA . PRO A 1 154 ? -6.755 1.593 3.917 1.00 93.81 154 PRO A CA 1
ATOM 1117 C C . PRO A 1 154 ? -6.135 1.385 5.302 1.00 93.81 154 PRO A C 1
ATOM 1119 O O . PRO A 1 154 ? -5.423 0.401 5.525 1.00 93.81 154 PRO A O 1
ATOM 1122 N N . ALA A 1 155 ? -6.430 2.296 6.229 1.00 92.19 155 ALA A N 1
ATOM 1123 C CA . ALA A 1 155 ? -5.936 2.273 7.601 1.00 92.19 155 ALA A CA 1
ATOM 1124 C C . ALA A 1 155 ? -6.953 2.898 8.569 1.00 92.19 155 ALA A C 1
ATOM 1126 O O . ALA A 1 155 ? -7.741 3.759 8.173 1.00 92.19 155 ALA A O 1
ATOM 1127 N N . THR A 1 156 ? -6.932 2.475 9.836 1.00 88.12 156 THR A N 1
ATOM 1128 C CA . THR A 1 156 ? -7.772 3.067 10.902 1.00 88.12 156 THR A CA 1
ATOM 1129 C C . THR A 1 156 ? -7.238 4.393 11.425 1.00 88.12 156 THR A C 1
ATOM 1131 O O . THR A 1 156 ? -8.007 5.198 11.941 1.00 88.12 156 THR A O 1
ATOM 1134 N N . ASP A 1 157 ? -5.932 4.617 11.296 1.00 86.25 157 ASP A N 1
ATOM 1135 C CA . ASP A 1 157 ? -5.225 5.790 11.801 1.00 86.25 157 ASP A CA 1
ATOM 1136 C C . ASP A 1 157 ? -4.232 6.305 10.744 1.00 86.25 157 ASP A C 1
ATOM 1138 O O . ASP A 1 157 ? -4.137 5.770 9.636 1.00 86.25 157 ASP A O 1
ATOM 1142 N N . ALA A 1 158 ? -3.479 7.356 11.082 1.00 89.50 158 ALA A N 1
ATOM 1143 C CA . ALA A 1 158 ? -2.436 7.888 10.212 1.00 89.50 158 ALA A CA 1
ATOM 1144 C C . ALA A 1 158 ? -1.395 6.807 9.868 1.00 89.50 158 ALA A C 1
ATOM 1146 O O . ALA A 1 158 ? -0.867 6.124 10.749 1.00 89.50 158 ALA A O 1
ATOM 1147 N N . VAL A 1 159 ? -1.089 6.681 8.577 1.00 95.12 159 VAL A N 1
ATOM 1148 C CA . VAL A 1 159 ? -0.216 5.640 8.032 1.00 95.12 159 VAL A CA 1
ATOM 1149 C C . VAL A 1 159 ? 1.050 6.248 7.441 1.00 95.12 159 VAL A C 1
ATOM 1151 O O . VAL A 1 159 ? 1.010 7.269 6.756 1.00 95.12 159 VAL A O 1
ATOM 1154 N N . THR A 1 160 ? 2.184 5.601 7.692 1.00 96.38 160 THR A N 1
ATOM 1155 C CA . THR A 1 160 ? 3.441 5.850 6.979 1.00 96.38 160 THR A CA 1
ATOM 1156 C C . THR A 1 160 ? 3.657 4.732 5.974 1.00 96.38 160 THR A C 1
ATOM 1158 O O . THR A 1 160 ? 3.503 3.562 6.320 1.00 96.38 160 THR A O 1
ATOM 1161 N N . VAL A 1 161 ? 4.020 5.075 4.738 1.00 97.56 161 VAL A N 1
ATOM 1162 C CA . VAL A 1 161 ? 4.311 4.083 3.699 1.00 97.56 161 VAL A CA 1
ATOM 1163 C C . VAL A 1 161 ? 5.695 4.318 3.125 1.00 97.56 161 VAL A C 1
ATOM 1165 O O . VAL A 1 161 ? 6.084 5.454 2.846 1.00 97.56 161 VAL A O 1
ATOM 1168 N N . THR A 1 162 ? 6.441 3.232 2.953 1.00 98.00 162 THR A N 1
ATOM 1169 C CA . THR A 1 162 ? 7.744 3.236 2.298 1.00 98.00 162 THR A CA 1
ATOM 1170 C C . THR A 1 162 ? 7.750 2.314 1.086 1.00 98.00 162 THR A C 1
ATOM 1172 O O . THR A 1 162 ? 7.111 1.264 1.086 1.00 98.00 162 THR A O 1
ATOM 1175 N N . LEU A 1 163 ? 8.482 2.722 0.052 1.00 97.81 163 LEU A N 1
ATOM 1176 C CA . LEU A 1 163 ? 8.835 1.948 -1.130 1.00 97.81 163 LEU A CA 1
ATOM 1177 C C . LEU A 1 163 ? 10.344 1.705 -1.093 1.00 97.81 163 LEU A C 1
ATOM 1179 O O . LEU A 1 163 ? 11.121 2.658 -1.118 1.00 97.81 163 LEU A O 1
ATOM 1183 N N . ASP A 1 164 ? 10.755 0.446 -0.959 1.00 97.31 164 ASP A N 1
ATOM 1184 C CA . ASP A 1 164 ? 12.154 0.031 -0.762 1.00 97.31 164 ASP A CA 1
ATOM 1185 C C . ASP A 1 164 ? 12.872 0.807 0.358 1.00 97.31 164 ASP A C 1
ATOM 1187 O O . ASP A 1 164 ? 14.060 1.121 0.283 1.00 97.31 164 ASP A O 1
ATOM 1191 N N . GLY A 1 165 ? 12.123 1.153 1.409 1.00 95.94 165 GLY A N 1
ATOM 1192 C CA . GLY A 1 165 ? 12.611 1.929 2.550 1.00 95.94 165 GLY A CA 1
ATOM 1193 C C . GLY A 1 165 ? 12.537 3.453 2.389 1.00 95.94 165 GLY A C 1
ATOM 1194 O O . GLY A 1 165 ? 12.681 4.155 3.386 1.00 95.94 165 GLY A O 1
ATOM 1195 N N . ALA A 1 166 ? 12.253 3.985 1.196 1.00 95.75 166 ALA A N 1
ATOM 1196 C CA . ALA A 1 166 ? 12.049 5.419 0.981 1.00 95.75 166 ALA A CA 1
ATOM 1197 C C . ALA A 1 166 ? 10.580 5.813 1.193 1.00 95.75 166 ALA A C 1
ATOM 1199 O O . ALA A 1 166 ? 9.681 5.143 0.695 1.00 95.75 166 ALA A O 1
ATOM 1200 N N . ALA A 1 167 ? 10.314 6.903 1.916 1.00 95.81 167 ALA A N 1
ATOM 1201 C CA . ALA A 1 167 ? 8.947 7.360 2.171 1.00 95.81 167 ALA A CA 1
ATOM 1202 C C . ALA A 1 167 ? 8.227 7.772 0.876 1.00 95.81 167 ALA A C 1
ATOM 1204 O O . ALA A 1 167 ? 8.793 8.486 0.047 1.00 95.81 167 ALA A O 1
ATOM 1205 N N . VAL A 1 168 ? 6.968 7.354 0.736 1.00 95.88 168 VAL A N 1
ATOM 1206 C CA . VAL A 1 168 ? 6.111 7.691 -0.408 1.00 95.88 168 VAL A CA 1
ATOM 1207 C C . VAL A 1 168 ? 4.739 8.187 0.062 1.00 95.88 168 VAL A C 1
ATOM 1209 O O . VAL A 1 168 ? 4.193 7.652 1.030 1.00 95.88 168 VAL A O 1
ATOM 1212 N N . PRO A 1 169 ? 4.166 9.215 -0.589 1.00 93.69 169 PRO A N 1
ATOM 1213 C CA . PRO A 1 169 ? 2.846 9.720 -0.233 1.00 93.69 169 PRO A CA 1
ATOM 1214 C C . PRO A 1 169 ? 1.744 8.733 -0.637 1.00 93.69 169 PRO A C 1
ATOM 1216 O O . PRO A 1 169 ? 1.726 8.218 -1.755 1.00 93.69 169 PRO A O 1
ATOM 1219 N N . VAL A 1 170 ? 0.800 8.493 0.274 1.00 92.88 170 VAL A N 1
ATOM 1220 C CA . VAL A 1 170 ? -0.420 7.720 -0.003 1.00 92.88 170 VAL A CA 1
ATOM 1221 C C . VAL A 1 170 ? -1.408 8.582 -0.784 1.00 92.88 170 VAL A C 1
ATOM 1223 O O . VAL A 1 170 ? -1.522 9.778 -0.531 1.00 92.88 170 VAL A O 1
ATOM 1226 N N . GLY A 1 171 ? -2.142 7.970 -1.714 1.00 90.62 171 GLY A N 1
ATOM 1227 C CA . GLY A 1 171 ? -3.135 8.646 -2.550 1.00 90.62 171 GLY A CA 1
ATOM 1228 C C . GLY A 1 171 ? -2.555 9.307 -3.799 1.00 90.62 171 GLY A C 1
ATOM 1229 O O . GLY A 1 171 ? -3.319 9.762 -4.646 1.00 90.62 171 GLY A O 1
ATOM 1230 N N . GLU A 1 172 ? -1.231 9.303 -3.955 1.00 90.50 172 GLU A N 1
ATOM 1231 C CA . GLU A 1 172 ? -0.557 9.837 -5.134 1.00 90.50 172 GLU A CA 1
ATOM 1232 C C . GLU A 1 172 ? -0.167 8.720 -6.118 1.00 90.50 172 GLU A C 1
ATOM 1234 O O . GLU A 1 172 ? 0.084 7.575 -5.710 1.00 90.50 172 GLU A O 1
ATOM 1239 N N . PRO A 1 173 ? -0.096 9.018 -7.429 1.00 94.06 173 PRO A N 1
ATOM 1240 C CA . PRO A 1 173 ? 0.426 8.077 -8.410 1.00 94.06 173 PRO A CA 1
ATOM 1241 C C . PRO A 1 173 ? 1.910 7.769 -8.172 1.00 94.06 173 PRO A C 1
ATOM 1243 O O . PRO A 1 173 ? 2.734 8.677 -8.059 1.00 94.06 173 PRO A O 1
ATOM 1246 N N . LEU A 1 174 ? 2.271 6.485 -8.176 1.00 94.06 174 LEU A N 1
ATOM 1247 C CA . LEU A 1 174 ? 3.669 6.059 -8.126 1.00 94.06 174 LEU A CA 1
ATOM 1248 C C . LEU A 1 174 ? 4.367 6.332 -9.466 1.00 94.06 174 LEU A C 1
ATOM 1250 O O . LEU A 1 174 ? 3.896 5.907 -10.525 1.00 94.06 174 LEU A O 1
ATOM 1254 N N . ASP A 1 175 ? 5.522 7.002 -9.419 1.00 93.69 175 ASP A N 1
ATOM 1255 C CA . ASP A 1 175 ? 6.393 7.173 -10.585 1.00 93.69 175 ASP A CA 1
ATOM 1256 C C . ASP A 1 175 ? 7.301 5.950 -10.769 1.00 93.69 175 ASP A C 1
ATOM 1258 O O . ASP A 1 175 ? 8.366 5.830 -10.162 1.00 93.69 175 ASP A O 1
ATOM 1262 N N . LEU A 1 176 ? 6.901 5.054 -11.669 1.00 96.31 176 LEU A N 1
ATOM 1263 C CA . LEU A 1 176 ? 7.673 3.857 -12.006 1.00 96.31 176 LEU A CA 1
ATOM 1264 C C . LEU A 1 176 ? 8.892 4.159 -12.891 1.00 96.31 176 LEU A C 1
ATOM 1266 O O . LEU A 1 176 ? 9.740 3.289 -13.099 1.00 96.31 176 LEU A O 1
ATOM 1270 N N . THR A 1 177 ? 9.015 5.378 -13.427 1.00 95.50 177 THR A N 1
ATOM 1271 C CA . THR A 1 177 ? 10.066 5.726 -14.395 1.00 95.50 177 THR A CA 1
ATOM 1272 C C . THR A 1 177 ? 11.431 5.984 -13.753 1.00 95.50 177 THR A C 1
ATOM 1274 O O . THR A 1 177 ? 12.434 6.111 -14.458 1.00 95.50 177 THR A O 1
ATOM 1277 N N . GLY A 1 178 ? 11.479 6.126 -12.426 1.00 93.06 178 GLY A N 1
ATOM 1278 C CA . GLY A 1 178 ? 12.715 6.267 -11.648 1.00 93.06 178 GLY A CA 1
ATOM 1279 C C . GLY A 1 178 ? 13.198 4.975 -10.987 1.00 93.06 178 GLY A C 1
ATOM 1280 O O . GLY A 1 178 ? 14.330 4.932 -10.512 1.00 93.06 178 GLY A O 1
ATOM 1281 N N . LEU A 1 179 ? 12.359 3.939 -10.950 1.00 96.00 179 LEU A N 1
ATOM 1282 C CA . LEU A 1 179 ? 12.647 2.698 -10.236 1.00 96.00 179 LEU A CA 1
ATOM 1283 C C . LEU A 1 179 ? 13.595 1.790 -11.030 1.00 96.00 179 LEU A C 1
ATOM 1285 O O . LEU A 1 179 ? 13.674 1.867 -12.258 1.00 96.00 179 LEU A O 1
ATOM 1289 N N . ALA A 1 180 ? 14.295 0.887 -10.345 1.00 95.94 180 ALA A N 1
ATOM 1290 C CA . ALA A 1 180 ? 14.959 -0.227 -11.017 1.00 95.94 180 ALA A CA 1
ATOM 1291 C C . ALA A 1 180 ? 13.919 -1.129 -11.716 1.00 95.94 180 ALA A C 1
ATOM 1293 O O . ALA A 1 180 ? 12.718 -0.971 -11.535 1.00 95.94 180 ALA A O 1
ATOM 1294 N N . ALA A 1 181 ? 14.357 -2.017 -12.605 1.00 96.50 181 ALA A N 1
ATOM 1295 C CA . ALA A 1 181 ? 13.495 -3.109 -13.051 1.00 96.50 181 ALA A CA 1
ATOM 1296 C C . ALA A 1 181 ? 13.552 -4.249 -12.025 1.00 96.50 181 ALA A C 1
ATOM 1298 O O . ALA A 1 181 ? 14.595 -4.452 -11.400 1.00 96.50 181 ALA A O 1
ATOM 1299 N N . GLY A 1 182 ? 12.475 -5.025 -11.908 1.00 97.50 182 GLY A N 1
ATOM 1300 C CA . GLY A 1 182 ? 12.385 -6.139 -10.963 1.00 97.50 182 GLY A CA 1
ATOM 1301 C C . GLY A 1 182 ? 11.487 -5.846 -9.764 1.00 97.50 182 GLY A C 1
ATOM 1302 O O . GLY A 1 182 ? 10.600 -5.000 -9.842 1.00 97.50 182 GLY A O 1
ATOM 1303 N N . ALA A 1 183 ? 11.671 -6.609 -8.688 1.00 97.94 183 ALA A N 1
ATOM 1304 C CA . ALA A 1 183 ? 10.802 -6.568 -7.518 1.00 97.94 183 ALA A CA 1
ATOM 1305 C C . ALA A 1 183 ? 11.060 -5.332 -6.641 1.00 97.94 183 ALA A C 1
ATOM 1307 O O . ALA A 1 183 ? 12.207 -5.009 -6.336 1.00 97.94 183 ALA A O 1
ATOM 1308 N N . HIS A 1 184 ? 9.974 -4.712 -6.190 1.00 98.44 184 HIS A N 1
ATOM 1309 C CA . HIS A 1 184 ? 9.934 -3.573 -5.281 1.00 98.44 184 HIS A CA 1
ATOM 1310 C C . HIS A 1 184 ? 8.995 -3.874 -4.114 1.00 98.44 184 HIS A C 1
ATOM 1312 O O . HIS A 1 184 ? 7.932 -4.469 -4.313 1.00 98.44 184 HIS A O 1
ATOM 1318 N N . ARG A 1 185 ? 9.368 -3.460 -2.898 1.00 98.31 185 ARG A N 1
ATOM 1319 C CA . ARG A 1 185 ? 8.599 -3.724 -1.672 1.00 98.31 185 ARG A CA 1
ATOM 1320 C C . ARG A 1 185 ? 7.954 -2.451 -1.147 1.00 98.31 185 ARG A C 1
ATOM 1322 O O . ARG A 1 185 ? 8.640 -1.475 -0.852 1.00 98.31 185 ARG A O 1
ATOM 1329 N N . LEU A 1 186 ? 6.646 -2.507 -0.942 1.00 98.31 186 LEU A N 1
ATOM 1330 C CA . LEU A 1 186 ? 5.888 -1.536 -0.167 1.00 98.31 186 LEU A CA 1
ATOM 1331 C C . LEU A 1 186 ? 5.726 -2.037 1.267 1.00 98.31 186 LEU A C 1
ATOM 1333 O O . LEU A 1 186 ? 5.357 -3.192 1.482 1.00 98.31 186 LEU A O 1
ATOM 1337 N N . ARG A 1 187 ? 5.954 -1.157 2.242 1.00 98.19 187 ARG A N 1
ATOM 1338 C CA . ARG A 1 187 ? 5.645 -1.397 3.656 1.00 98.19 187 ARG A CA 1
ATOM 1339 C C . ARG A 1 187 ? 4.800 -0.248 4.183 1.00 98.19 187 ARG A C 1
ATOM 1341 O O . ARG A 1 187 ? 5.223 0.903 4.130 1.00 98.19 187 ARG A O 1
ATOM 1348 N N . ALA A 1 188 ? 3.622 -0.571 4.696 1.00 97.75 188 ALA A N 1
ATOM 1349 C CA . ALA A 1 188 ? 2.729 0.359 5.366 1.00 97.75 188 ALA A CA 1
ATOM 1350 C C . ALA A 1 188 ? 2.744 0.091 6.871 1.00 97.75 188 ALA A C 1
ATOM 1352 O O . ALA A 1 188 ? 2.699 -1.060 7.305 1.00 97.75 188 ALA A O 1
ATOM 1353 N N . GLU A 1 189 ? 2.805 1.152 7.666 1.00 97.12 189 GLU A N 1
ATOM 1354 C CA . GLU A 1 189 ? 2.880 1.077 9.119 1.00 97.12 189 GLU A CA 1
ATOM 1355 C C . GLU A 1 189 ? 1.978 2.125 9.760 1.00 97.12 189 GLU A C 1
ATOM 1357 O O . GLU A 1 189 ? 2.013 3.309 9.416 1.00 97.12 189 GLU A O 1
ATOM 1362 N N . VAL A 1 190 ? 1.177 1.664 10.712 1.00 95.12 190 VAL A N 1
ATOM 1363 C CA . VAL A 1 190 ? 0.348 2.491 11.579 1.00 95.12 190 VAL A CA 1
ATOM 1364 C C . VAL A 1 190 ? 0.876 2.350 12.996 1.00 95.12 190 VAL A C 1
ATOM 1366 O O . VAL A 1 190 ? 1.009 1.238 13.509 1.00 95.12 190 VAL A O 1
ATOM 1369 N N . ILE A 1 191 ? 1.149 3.485 13.634 1.00 90.44 191 ILE A N 1
ATOM 1370 C CA . ILE A 1 191 ? 1.553 3.563 15.038 1.00 90.44 191 ILE A CA 1
ATOM 1371 C C . ILE A 1 191 ? 0.513 4.415 15.751 1.00 90.44 191 ILE A C 1
ATOM 1373 O O . ILE A 1 191 ? 0.412 5.617 15.510 1.00 90.44 191 ILE A O 1
ATOM 1377 N N . GLY A 1 192 ? -0.273 3.778 16.615 1.00 81.56 192 GLY A N 1
ATOM 1378 C CA . GLY A 1 192 ? -1.331 4.427 17.374 1.00 81.56 192 GLY A CA 1
ATOM 1379 C C . GLY A 1 192 ? -1.199 4.175 18.877 1.00 81.56 192 GLY A C 1
ATOM 1380 O O . GLY A 1 192 ? -0.430 3.317 19.312 1.00 81.56 192 GLY A O 1
ATOM 1381 N N . PRO A 1 193 ? -2.000 4.864 19.707 1.00 75.75 193 PRO A N 1
ATOM 1382 C CA . PRO A 1 193 ? -1.997 4.679 21.163 1.00 75.75 193 PRO A CA 1
ATOM 1383 C C . PRO A 1 193 ? -2.381 3.257 21.607 1.00 75.75 193 PRO A C 1
ATOM 1385 O O . PRO A 1 193 ? -2.225 2.907 22.772 1.00 75.75 193 PRO A O 1
ATOM 1388 N N . ARG A 1 194 ? -2.901 2.442 20.684 1.00 78.19 194 ARG A N 1
ATOM 1389 C CA . ARG A 1 194 ? -3.444 1.102 20.930 1.00 78.19 194 ARG A CA 1
ATOM 1390 C C . ARG A 1 194 ? -2.600 -0.004 20.290 1.00 78.19 194 ARG A C 1
ATOM 1392 O O . ARG A 1 194 ? -3.052 -1.141 20.201 1.00 78.19 194 ARG A O 1
ATOM 1399 N N . GLY A 1 195 ? -1.387 0.331 19.849 1.00 86.44 195 GLY A N 1
ATOM 1400 C CA . GLY A 1 195 ? -0.412 -0.608 19.304 1.00 86.44 195 GLY A CA 1
ATOM 1401 C C . GLY A 1 195 ? 0.102 -0.201 17.929 1.00 86.44 195 GLY A C 1
ATOM 1402 O O . GLY A 1 195 ? -0.041 0.943 17.492 1.00 86.44 195 GLY A O 1
ATOM 1403 N N . THR A 1 196 ? 0.701 -1.166 17.246 1.00 91.94 196 THR A N 1
ATOM 1404 C CA . THR A 1 196 ? 1.212 -1.011 15.887 1.00 91.94 196 THR A CA 1
ATOM 1405 C C . THR A 1 196 ? 0.565 -2.030 14.962 1.00 91.94 196 THR A C 1
ATOM 1407 O O . THR A 1 196 ? 0.235 -3.142 15.373 1.00 91.94 196 THR A O 1
ATOM 1410 N N . ALA A 1 197 ? 0.381 -1.644 13.705 1.00 94.81 197 ALA A N 1
ATOM 1411 C CA . ALA A 1 197 ? -0.043 -2.544 12.645 1.00 94.81 197 ALA A CA 1
ATOM 1412 C C . ALA A 1 197 ? 0.823 -2.319 11.414 1.00 94.81 197 ALA A C 1
ATOM 1414 O O . ALA A 1 197 ? 1.218 -1.190 11.118 1.00 94.81 197 ALA A O 1
ATOM 1415 N N . THR A 1 198 ? 1.125 -3.40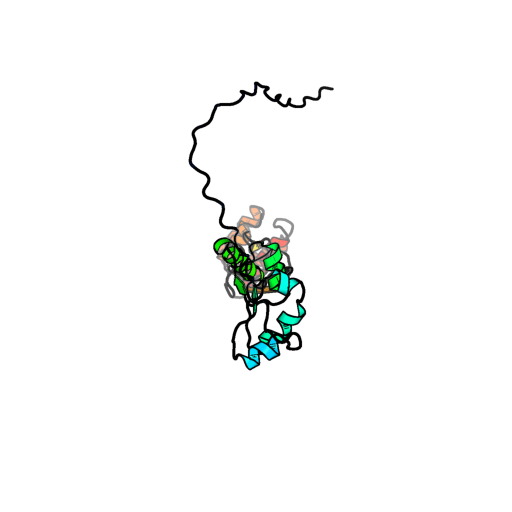1 10.701 1.00 97.12 198 THR A N 1
ATOM 1416 C CA . THR A 1 198 ? 1.965 -3.353 9.504 1.00 97.12 198 THR A CA 1
ATOM 1417 C C . THR A 1 198 ? 1.361 -4.199 8.397 1.00 97.12 198 THR A C 1
ATOM 1419 O O . THR A 1 198 ? 0.719 -5.213 8.670 1.00 97.12 198 THR A O 1
ATOM 1422 N N . ALA A 1 199 ? 1.569 -3.769 7.157 1.00 97.81 199 ALA A N 1
ATOM 1423 C CA . ALA A 1 199 ? 1.236 -4.519 5.956 1.00 97.81 199 ALA A CA 1
ATOM 1424 C C . ALA A 1 199 ? 2.373 -4.382 4.943 1.00 97.81 199 ALA A C 1
ATOM 1426 O O . ALA A 1 199 ? 3.005 -3.327 4.848 1.00 97.81 199 ALA A O 1
ATOM 1427 N N . GLU A 1 200 ? 2.614 -5.436 4.171 1.00 98.19 200 GLU A N 1
ATOM 1428 C CA . GLU A 1 200 ? 3.599 -5.439 3.094 1.00 98.19 200 GLU A CA 1
ATOM 1429 C C . GLU A 1 200 ? 2.964 -5.927 1.795 1.00 98.19 200 GLU A C 1
ATOM 1431 O O . GLU A 1 200 ? 2.050 -6.750 1.812 1.00 98.19 200 GLU A O 1
ATOM 1436 N N . ALA A 1 201 ? 3.457 -5.403 0.678 1.00 98.12 201 ALA A N 1
ATOM 1437 C CA . ALA A 1 201 ? 3.114 -5.854 -0.662 1.00 98.12 201 ALA A CA 1
ATOM 1438 C C . ALA A 1 201 ? 4.348 -5.739 -1.554 1.00 98.12 201 ALA A C 1
ATOM 1440 O O . ALA A 1 201 ? 5.168 -4.834 -1.387 1.00 98.12 201 ALA A O 1
ATOM 1441 N N . THR A 1 202 ? 4.482 -6.643 -2.512 1.00 98.38 202 THR A N 1
ATOM 1442 C CA . THR A 1 202 ? 5.534 -6.603 -3.525 1.00 98.38 202 THR A CA 1
ATOM 1443 C C . THR A 1 202 ? 4.901 -6.370 -4.887 1.00 98.38 202 THR A C 1
ATOM 1445 O O . THR A 1 202 ? 3.855 -6.930 -5.191 1.00 98.38 202 THR A O 1
A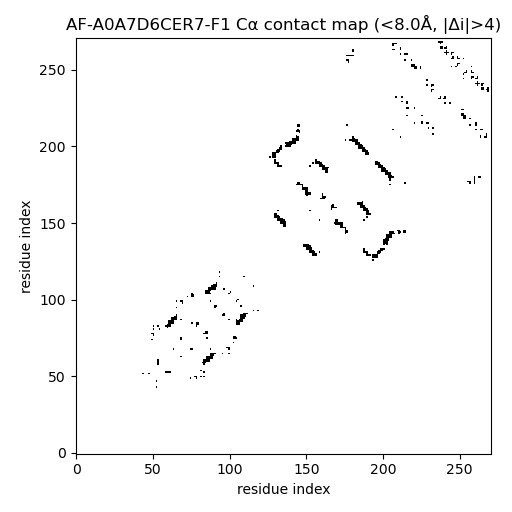TOM 1448 N N . PHE A 1 203 ? 5.537 -5.575 -5.736 1.00 98.38 203 PHE A N 1
ATOM 1449 C CA . PHE A 1 203 ? 5.197 -5.505 -7.156 1.00 98.38 203 PHE A CA 1
ATOM 1450 C C . PHE A 1 203 ? 6.471 -5.587 -7.987 1.00 98.38 203 PHE A C 1
ATOM 1452 O O . PHE A 1 203 ? 7.564 -5.307 -7.497 1.00 98.38 203 PHE A O 1
ATOM 1459 N N . THR A 1 204 ? 6.336 -5.964 -9.252 1.00 98.44 204 THR A N 1
ATOM 1460 C CA . THR A 1 204 ? 7.467 -6.071 -10.175 1.00 98.44 204 THR A CA 1
ATOM 1461 C C . THR A 1 204 ? 7.356 -5.010 -11.249 1.00 98.44 204 THR A C 1
ATOM 1463 O O . THR A 1 204 ? 6.336 -4.924 -11.925 1.00 98.44 204 THR A O 1
ATOM 1466 N N . VAL A 1 205 ? 8.413 -4.230 -11.462 1.00 98.44 205 VAL A N 1
ATOM 1467 C CA . VAL A 1 205 ? 8.505 -3.366 -12.639 1.00 98.44 205 VAL A CA 1
ATOM 1468 C C . VAL A 1 205 ? 9.056 -4.179 -13.804 1.00 98.44 205 VAL A C 1
ATOM 1470 O O . VAL A 1 205 ? 10.235 -4.548 -13.830 1.00 98.44 205 VAL A O 1
ATOM 1473 N N . ALA A 1 206 ? 8.184 -4.477 -14.762 1.00 97.56 206 ALA A N 1
ATOM 1474 C CA . ALA A 1 206 ? 8.503 -5.254 -15.943 1.00 97.56 206 ALA A CA 1
ATOM 1475 C C . ALA A 1 206 ? 9.215 -4.393 -16.993 1.00 97.56 206 ALA A C 1
ATOM 1477 O O . ALA A 1 206 ? 8.841 -3.252 -17.272 1.00 97.56 206 ALA A O 1
ATOM 1478 N N . VAL A 1 207 ? 10.229 -4.976 -17.634 1.00 98.06 207 VAL A N 1
ATOM 1479 C CA . VAL A 1 207 ? 10.861 -4.366 -18.805 1.00 98.06 207 VAL A CA 1
ATOM 1480 C C . VAL A 1 207 ? 10.111 -4.800 -20.055 1.00 98.06 207 VAL A C 1
ATOM 1482 O O . VAL A 1 207 ? 10.094 -5.989 -20.390 1.00 98.06 207 VAL A O 1
ATOM 1485 N N . THR A 1 208 ? 9.539 -3.844 -20.781 1.00 97.19 208 THR A N 1
ATOM 1486 C CA . THR A 1 208 ? 8.904 -4.080 -22.083 1.00 97.19 208 THR A CA 1
ATOM 1487 C C . THR A 1 208 ? 9.401 -3.065 -23.120 1.00 97.19 208 THR A C 1
ATOM 1489 O O . THR A 1 208 ? 9.875 -1.985 -22.752 1.00 97.19 208 THR A O 1
ATOM 1492 N N . PRO A 1 209 ? 9.291 -3.360 -24.430 1.00 97.38 209 PRO A N 1
ATOM 1493 C CA . PRO A 1 209 ? 9.577 -2.373 -25.470 1.00 97.38 209 PRO A CA 1
ATOM 1494 C C . PRO A 1 209 ? 8.731 -1.097 -25.346 1.00 97.38 209 PRO A C 1
ATOM 1496 O O . PRO A 1 209 ? 9.244 -0.003 -25.578 1.00 97.38 209 PRO A O 1
ATOM 1499 N N . ALA A 1 210 ? 7.457 -1.227 -24.955 1.00 96.69 210 ALA A N 1
ATOM 1500 C CA . ALA A 1 210 ? 6.555 -0.094 -24.759 1.00 96.69 210 ALA A CA 1
ATOM 1501 C C . ALA A 1 210 ? 6.978 0.756 -23.552 1.00 96.69 210 ALA A C 1
ATOM 1503 O O . ALA A 1 210 ? 7.076 1.977 -23.669 1.00 96.69 210 ALA A O 1
ATOM 1504 N N . GLY A 1 211 ? 7.326 0.111 -22.437 1.00 97.56 211 GLY A N 1
ATOM 1505 C CA . GLY A 1 211 ? 7.829 0.772 -21.239 1.00 97.56 211 GLY A CA 1
ATOM 1506 C C . GLY A 1 211 ? 9.156 1.495 -21.476 1.00 97.56 211 GLY A C 1
ATOM 1507 O O . GLY A 1 211 ? 9.311 2.648 -21.073 1.00 97.56 211 GLY A O 1
ATOM 1508 N N . LEU A 1 212 ? 10.090 0.886 -22.219 1.00 98.19 212 LEU A N 1
ATOM 1509 C CA . LEU A 1 212 ? 11.326 1.559 -22.636 1.00 98.19 212 LEU A CA 1
ATOM 1510 C C . LEU A 1 212 ? 11.036 2.763 -23.547 1.00 98.19 212 LEU A C 1
ATOM 1512 O O . LEU A 1 212 ? 11.666 3.811 -23.406 1.00 98.19 212 LEU A O 1
ATOM 1516 N N . GLY A 1 213 ? 10.067 2.636 -24.456 1.00 97.88 213 GLY A N 1
ATOM 1517 C CA . GLY A 1 213 ? 9.592 3.751 -25.273 1.00 97.88 213 GLY A CA 1
ATOM 1518 C C . GLY A 1 213 ? 9.034 4.898 -24.433 1.00 97.88 213 GLY A C 1
ATOM 1519 O O . GLY A 1 213 ? 9.412 6.048 -24.652 1.00 97.88 213 GLY A O 1
ATOM 1520 N N . HIS A 1 214 ? 8.209 4.587 -23.429 1.00 97.81 214 HIS A N 1
ATOM 1521 C CA . HIS A 1 214 ? 7.697 5.570 -22.477 1.00 97.81 214 HIS A CA 1
ATOM 1522 C C . HIS A 1 214 ? 8.839 6.298 -21.761 1.00 97.81 214 HIS A C 1
ATOM 1524 O O . HIS A 1 214 ? 8.881 7.525 -21.797 1.00 97.81 214 HIS A O 1
ATOM 1530 N N . LEU A 1 215 ? 9.811 5.560 -21.206 1.00 97.06 215 LEU A N 1
ATOM 1531 C CA . LEU A 1 215 ? 10.980 6.148 -20.546 1.00 97.06 215 LEU A CA 1
ATOM 1532 C C . LEU A 1 215 ? 11.728 7.124 -21.455 1.00 97.06 215 LEU A C 1
ATOM 1534 O O . LEU A 1 215 ? 12.045 8.228 -21.023 1.00 97.06 215 LEU A O 1
ATOM 1538 N N . VAL A 1 216 ? 12.010 6.733 -22.702 1.00 97.19 216 VAL A N 1
ATOM 1539 C CA . VAL A 1 216 ? 12.708 7.589 -23.671 1.00 97.19 216 VAL A CA 1
ATOM 1540 C C . VAL A 1 216 ? 11.913 8.871 -23.926 1.00 97.19 216 VAL A C 1
ATOM 1542 O O . VAL A 1 216 ? 12.474 9.961 -23.815 1.00 97.19 216 VAL A O 1
ATOM 1545 N N . LEU A 1 217 ? 10.612 8.757 -24.197 1.00 96.19 217 LEU A N 1
ATOM 1546 C CA . LEU A 1 217 ? 9.746 9.890 -24.535 1.00 96.19 217 LEU A CA 1
ATOM 1547 C C . LEU A 1 217 ? 9.522 10.854 -23.360 1.00 96.19 217 LEU A C 1
ATOM 1549 O O . LEU A 1 217 ? 9.412 12.057 -23.575 1.00 96.19 217 LEU A O 1
ATOM 1553 N N . THR A 1 218 ? 9.492 10.360 -22.120 1.00 95.25 218 THR A N 1
ATOM 1554 C CA . THR A 1 218 ? 9.269 11.190 -20.922 1.00 95.25 218 THR A CA 1
ATOM 1555 C C . THR A 1 218 ? 10.555 11.548 -20.176 1.00 95.25 218 THR A C 1
ATOM 1557 O O . THR A 1 218 ? 10.502 12.077 -19.067 1.00 95.25 218 THR A O 1
ATOM 1560 N N . SER A 1 219 ? 11.726 11.250 -20.744 1.00 93.94 219 SER A N 1
ATOM 1561 C CA . SER A 1 219 ? 13.020 11.430 -20.065 1.00 93.94 219 SER A CA 1
ATOM 1562 C C . SER A 1 219 ? 13.527 12.873 -20.006 1.00 93.94 219 SER A C 1
ATOM 1564 O O . SER A 1 219 ? 14.472 13.147 -19.265 1.00 93.94 219 SER A O 1
ATOM 1566 N N . GLY A 1 220 ? 12.957 13.779 -20.807 1.00 93.25 220 GLY A N 1
ATOM 1567 C CA . GLY A 1 220 ? 13.512 15.121 -21.019 1.00 93.25 220 GLY A CA 1
ATOM 1568 C C . GLY A 1 220 ? 14.801 15.124 -21.852 1.00 93.25 220 GLY A C 1
ATOM 1569 O O . GLY A 1 220 ? 15.602 16.053 -21.755 1.00 93.25 220 GLY A O 1
ATOM 1570 N N . VAL A 1 221 ? 15.037 14.069 -22.638 1.00 94.88 221 VAL A N 1
ATOM 1571 C CA . VAL A 1 221 ? 16.145 13.997 -23.596 1.00 94.88 221 VAL A CA 1
ATOM 1572 C C . VAL A 1 221 ? 16.024 15.081 -24.673 1.00 94.88 221 VAL A C 1
ATOM 1574 O O . VAL A 1 221 ? 14.923 15.412 -25.104 1.00 94.88 221 VAL A O 1
ATOM 1577 N N . LYS A 1 222 ? 17.154 15.624 -25.144 1.00 93.75 222 LYS A N 1
ATOM 1578 C CA . LYS A 1 222 ? 17.153 16.594 -26.257 1.00 93.75 222 LYS A CA 1
ATOM 1579 C C . LYS A 1 222 ? 16.693 15.948 -27.570 1.00 93.75 222 LYS A C 1
ATOM 1581 O O . LYS A 1 222 ? 17.064 14.810 -27.849 1.00 93.75 222 LYS A O 1
ATOM 1586 N N . ASP A 1 223 ? 16.013 16.711 -28.424 1.00 93.69 223 ASP A N 1
ATOM 1587 C CA . ASP A 1 223 ? 15.414 16.245 -29.692 1.00 93.69 223 ASP A CA 1
ATOM 1588 C C . ASP A 1 223 ? 16.372 15.464 -30.607 1.00 93.69 223 ASP A C 1
ATOM 1590 O O . ASP A 1 223 ? 16.003 14.449 -31.209 1.00 93.69 223 ASP A O 1
ATOM 1594 N N . SER A 1 224 ? 17.635 15.897 -30.687 1.00 90.12 224 SER A N 1
ATOM 1595 C CA . SER A 1 224 ? 18.657 15.222 -31.495 1.00 90.12 224 SER A CA 1
ATOM 1596 C C . SER A 1 224 ? 18.955 13.806 -30.994 1.00 90.12 224 SER A C 1
ATOM 1598 O O . SER A 1 224 ? 19.088 12.882 -31.794 1.00 90.12 224 SER A O 1
ATOM 1600 N N . ALA A 1 225 ? 19.006 13.614 -29.676 1.00 93.94 225 ALA A N 1
ATOM 1601 C CA . ALA A 1 225 ? 19.177 12.305 -29.060 1.00 93.94 225 ALA A CA 1
ATOM 1602 C C . ALA A 1 225 ? 17.870 11.498 -29.071 1.00 93.94 225 ALA A C 1
ATOM 1604 O O . ALA A 1 225 ? 17.910 10.290 -29.303 1.00 93.94 225 ALA A O 1
ATOM 1605 N N . LEU A 1 226 ? 16.711 12.150 -28.916 1.00 96.56 226 LEU A N 1
ATOM 1606 C CA . LEU A 1 226 ? 15.401 11.499 -28.998 1.00 96.56 226 LEU A CA 1
ATOM 1607 C C . LEU A 1 226 ? 15.199 10.777 -30.335 1.00 96.56 226 LEU A C 1
ATOM 1609 O O . LEU A 1 226 ? 14.739 9.634 -30.364 1.00 96.56 226 LEU A O 1
ATOM 1613 N N . THR A 1 227 ? 15.587 11.429 -31.433 1.00 96.56 227 THR A N 1
ATOM 1614 C CA . THR A 1 227 ? 15.494 10.873 -32.790 1.00 96.56 227 THR A CA 1
ATOM 1615 C C . THR A 1 227 ? 16.281 9.566 -32.903 1.00 96.56 227 THR A C 1
ATOM 1617 O O . THR A 1 227 ? 15.744 8.549 -33.344 1.00 96.56 227 THR A O 1
ATOM 1620 N N . VAL A 1 228 ? 17.533 9.559 -32.431 1.00 96.69 228 VAL A N 1
ATOM 1621 C CA . VAL A 1 228 ? 18.410 8.376 -32.474 1.00 96.69 228 VAL A CA 1
ATOM 1622 C C . VAL A 1 228 ? 17.877 7.251 -31.586 1.00 96.69 228 VAL A C 1
ATOM 1624 O O . VAL A 1 228 ? 17.817 6.095 -32.012 1.00 96.69 228 VAL A O 1
ATOM 1627 N N . LEU A 1 229 ? 17.453 7.578 -30.361 1.00 97.69 229 LEU A N 1
ATOM 1628 C CA . LEU A 1 229 ? 16.906 6.602 -29.416 1.00 97.69 229 LEU A CA 1
ATOM 1629 C C . LEU A 1 229 ? 15.639 5.940 -29.962 1.00 97.69 229 LEU A C 1
ATOM 1631 O O . LEU A 1 229 ? 15.525 4.716 -29.922 1.00 97.69 229 LEU A O 1
ATOM 1635 N N . THR A 1 230 ? 14.729 6.726 -30.538 1.00 97.31 230 THR A N 1
ATOM 1636 C CA . THR A 1 230 ? 13.488 6.219 -31.139 1.00 97.31 230 THR A CA 1
ATOM 1637 C C . THR A 1 230 ? 13.783 5.350 -32.364 1.00 97.31 230 THR A C 1
ATOM 1639 O O . THR A 1 230 ? 13.199 4.279 -32.520 1.00 97.31 230 THR A O 1
ATOM 1642 N N . GLU A 1 231 ? 14.756 5.727 -33.202 1.00 97.75 231 GLU A N 1
ATOM 1643 C CA . GLU A 1 231 ? 15.178 4.909 -34.346 1.00 97.75 231 GLU A CA 1
ATOM 1644 C C . GLU A 1 231 ? 15.821 3.575 -33.919 1.00 97.75 231 GLU A C 1
ATOM 1646 O O . GLU A 1 231 ? 15.707 2.556 -34.610 1.00 97.75 231 GLU A O 1
ATOM 1651 N N . HIS A 1 232 ? 16.552 3.548 -32.802 1.00 98.31 232 HIS A N 1
ATOM 1652 C CA . HIS A 1 232 ? 17.056 2.300 -32.231 1.00 98.31 232 HIS A CA 1
ATOM 1653 C C . HIS A 1 232 ? 15.931 1.454 -31.632 1.00 98.31 232 HIS A C 1
ATOM 1655 O O . HIS A 1 232 ? 15.914 0.249 -31.885 1.00 98.31 232 HIS A O 1
ATOM 1661 N N . LEU A 1 233 ? 14.989 2.073 -30.918 1.00 97.31 233 LEU A N 1
ATOM 1662 C CA . LEU A 1 233 ? 13.838 1.415 -30.304 1.00 97.31 233 LEU A CA 1
ATOM 1663 C C . LEU A 1 233 ? 12.958 0.717 -31.351 1.00 97.31 233 LEU A C 1
ATOM 1665 O O . LEU A 1 233 ? 12.737 -0.486 -31.255 1.00 97.31 233 LEU A O 1
ATOM 1669 N N . VAL A 1 234 ? 12.523 1.447 -32.387 1.00 96.69 234 VAL A N 1
ATOM 1670 C CA . VAL A 1 234 ? 11.632 0.933 -33.448 1.00 96.69 234 VAL A CA 1
ATOM 1671 C C . VAL A 1 234 ? 12.278 -0.212 -34.228 1.00 96.69 234 VAL A C 1
ATOM 1673 O O . VAL A 1 234 ? 11.605 -1.159 -34.619 1.00 96.69 234 VAL A O 1
ATOM 1676 N N . LYS A 1 235 ? 13.599 -0.161 -34.433 1.00 97.69 235 LYS A N 1
ATOM 1677 C CA . LYS A 1 235 ? 14.351 -1.219 -35.127 1.00 97.69 235 LYS A CA 1
ATOM 1678 C C . LYS A 1 235 ? 14.790 -2.366 -34.200 1.00 97.69 235 LYS A C 1
ATOM 1680 O O . LYS A 1 235 ? 15.587 -3.193 -34.634 1.00 97.69 235 LYS A O 1
ATOM 1685 N N . GLY A 1 236 ? 14.371 -2.384 -32.930 1.00 97.56 236 GLY A N 1
ATOM 1686 C CA . GLY A 1 236 ? 14.752 -3.417 -31.953 1.00 97.56 236 GLY A CA 1
ATOM 1687 C C . GLY A 1 236 ? 16.251 -3.459 -31.622 1.00 97.56 236 GLY A C 1
ATOM 1688 O O . GLY A 1 236 ? 16.776 -4.475 -31.176 1.00 97.56 236 GLY A O 1
ATOM 1689 N N . ARG A 1 237 ? 16.995 -2.370 -31.856 1.00 98.44 237 ARG A N 1
ATOM 1690 C CA . ARG A 1 237 ? 18.460 -2.313 -31.688 1.00 98.44 237 ARG A CA 1
ATOM 1691 C C . ARG A 1 237 ? 18.843 -1.959 -30.246 1.00 98.44 237 ARG A C 1
ATOM 1693 O O . ARG A 1 237 ? 19.599 -1.013 -30.023 1.00 98.44 237 ARG A O 1
ATOM 1700 N N . TYR A 1 238 ? 18.345 -2.717 -29.268 1.00 98.56 238 TYR A N 1
ATOM 1701 C CA . TYR A 1 238 ? 18.448 -2.375 -27.842 1.00 98.56 238 TYR A CA 1
ATOM 1702 C C . TYR A 1 238 ? 19.892 -2.282 -27.321 1.00 98.56 238 TYR A C 1
ATOM 1704 O O . TYR A 1 238 ? 20.218 -1.355 -26.586 1.00 98.56 238 TYR A O 1
ATOM 1712 N N . ALA A 1 239 ? 20.804 -3.143 -27.787 1.00 98.50 239 ALA A N 1
ATOM 1713 C CA . ALA A 1 239 ? 22.225 -3.045 -27.432 1.00 98.50 239 ALA A CA 1
ATOM 1714 C C . ALA A 1 239 ? 22.883 -1.742 -27.935 1.00 98.50 239 ALA A C 1
ATOM 1716 O O . ALA A 1 239 ? 23.748 -1.174 -27.265 1.00 98.50 239 ALA A O 1
ATOM 1717 N N . LYS A 1 240 ? 22.473 -1.244 -29.114 1.00 98.44 240 LYS A N 1
ATOM 1718 C CA . LYS A 1 240 ? 22.947 0.049 -29.642 1.00 98.44 240 LYS A CA 1
ATOM 1719 C C . LYS A 1 240 ? 22.324 1.212 -28.875 1.00 98.44 240 LYS A C 1
ATOM 1721 O O . LYS A 1 240 ? 23.034 2.163 -28.567 1.00 98.44 240 LYS A O 1
ATOM 1726 N N . LEU A 1 241 ? 21.041 1.096 -28.520 1.00 98.56 241 LEU A N 1
ATOM 1727 C CA . LEU A 1 241 ? 20.338 2.061 -27.676 1.00 98.56 241 LEU A CA 1
ATOM 1728 C C . LEU A 1 241 ? 21.054 2.228 -26.330 1.00 98.56 241 LEU A C 1
ATOM 1730 O O . LEU A 1 241 ? 21.429 3.345 -25.990 1.00 98.56 241 LEU A O 1
ATOM 1734 N N . ALA A 1 242 ? 21.322 1.131 -25.615 1.00 98.44 242 ALA A N 1
ATOM 1735 C CA . ALA A 1 242 ? 22.017 1.162 -24.327 1.00 98.44 242 ALA A CA 1
ATOM 1736 C C . ALA A 1 242 ? 23.382 1.863 -24.423 1.00 98.44 242 ALA A C 1
ATOM 1738 O O . ALA A 1 242 ? 23.665 2.777 -23.653 1.00 98.44 242 ALA A O 1
ATOM 1739 N N . ARG A 1 243 ? 24.196 1.503 -25.426 1.00 98.31 243 ARG A N 1
ATOM 1740 C CA . ARG A 1 243 ? 25.512 2.121 -25.647 1.00 98.31 243 ARG A CA 1
ATOM 1741 C C . ARG A 1 243 ? 25.417 3.620 -25.934 1.00 98.31 243 ARG A C 1
ATOM 1743 O O . ARG A 1 243 ? 26.234 4.384 -25.431 1.00 98.31 243 ARG A O 1
ATOM 1750 N N . TYR A 1 244 ? 24.445 4.036 -26.745 1.00 97.94 244 TYR A N 1
ATOM 1751 C CA . TYR A 1 244 ? 24.224 5.449 -27.049 1.00 97.94 244 TYR A CA 1
ATOM 1752 C C . TYR A 1 244 ? 23.849 6.235 -25.785 1.00 97.94 244 TYR A C 1
ATOM 1754 O O . TYR A 1 244 ? 24.380 7.316 -25.544 1.00 97.94 244 TYR A O 1
ATOM 1762 N N . VAL A 1 245 ? 22.974 5.669 -24.950 1.00 97.75 245 VAL A N 1
ATOM 1763 C CA . VAL A 1 245 ? 22.582 6.264 -23.666 1.00 97.75 245 VAL A CA 1
ATOM 1764 C C . VAL A 1 245 ? 23.788 6.440 -22.744 1.00 97.75 245 VAL A C 1
ATOM 1766 O O . VAL A 1 245 ? 23.979 7.536 -22.222 1.00 97.75 245 VAL A O 1
ATOM 1769 N N . ASP A 1 246 ? 24.634 5.417 -22.598 1.00 97.31 246 ASP A N 1
ATOM 1770 C CA . ASP A 1 246 ? 25.836 5.488 -21.754 1.00 97.31 246 ASP A CA 1
ATOM 1771 C C . ASP A 1 246 ? 26.797 6.603 -22.199 1.00 97.31 246 ASP A C 1
ATOM 1773 O O . ASP A 1 246 ? 27.327 7.343 -21.375 1.00 97.31 246 ASP A O 1
ATOM 1777 N N . GLN A 1 247 ? 26.998 6.759 -23.511 1.00 96.12 247 GLN A N 1
ATOM 1778 C CA . GLN A 1 247 ? 27.910 7.759 -24.084 1.00 96.12 247 GLN A CA 1
ATOM 1779 C C . GLN A 1 247 ? 27.428 9.206 -23.910 1.00 96.12 247 GLN A C 1
ATOM 1781 O O . GLN A 1 247 ? 28.220 10.145 -24.030 1.00 96.12 247 GLN A O 1
ATOM 1786 N N . HIS A 1 248 ? 26.131 9.402 -23.676 1.00 94.75 248 HIS A N 1
ATOM 1787 C CA . HIS A 1 248 ? 25.496 10.720 -23.677 1.00 94.75 248 HIS A CA 1
ATOM 1788 C C . HIS A 1 248 ? 24.775 11.070 -22.369 1.00 94.75 248 HIS A C 1
ATOM 1790 O O . HIS A 1 248 ? 24.166 12.146 -22.279 1.00 94.75 248 HIS A O 1
ATOM 1796 N N . ALA A 1 249 ? 24.879 10.208 -21.354 1.00 94.81 249 ALA A N 1
ATOM 1797 C CA . ALA A 1 249 ? 24.399 10.463 -20.003 1.00 94.81 249 ALA A CA 1
ATOM 1798 C C . ALA A 1 249 ? 24.971 11.785 -19.459 1.00 94.81 249 ALA A C 1
ATOM 1800 O O . ALA A 1 249 ? 26.140 12.110 -19.657 1.00 94.81 249 ALA A O 1
ATOM 1801 N N . GLY A 1 250 ? 24.119 12.601 -18.840 1.00 91.19 250 GLY A N 1
ATOM 1802 C CA . GLY A 1 250 ? 24.469 13.922 -18.310 1.00 91.19 250 GLY A CA 1
ATOM 1803 C C . GLY A 1 250 ? 24.625 15.031 -19.362 1.00 91.19 250 GLY A C 1
ATOM 1804 O O . GLY A 1 250 ? 24.497 16.203 -19.023 1.00 91.19 250 GLY A O 1
ATOM 1805 N N . ARG A 1 251 ? 24.844 14.705 -20.646 1.00 90.69 251 ARG A N 1
ATOM 1806 C CA . ARG A 1 251 ? 25.024 15.705 -21.717 1.00 90.69 251 ARG A CA 1
ATOM 1807 C C . ARG A 1 251 ? 23.713 16.079 -22.405 1.00 90.69 251 ARG A C 1
ATOM 1809 O O . ARG A 1 251 ? 23.398 17.259 -22.575 1.00 90.69 251 ARG A O 1
ATOM 1816 N N . PHE A 1 252 ? 22.977 15.067 -22.854 1.00 89.44 252 PHE A N 1
ATOM 1817 C CA . PHE A 1 252 ? 21.720 15.235 -23.595 1.00 89.44 252 PHE A CA 1
ATOM 1818 C C . PHE A 1 252 ? 20.542 14.513 -22.945 1.00 89.44 252 PHE A C 1
ATOM 1820 O O . PHE A 1 252 ? 19.421 14.641 -23.426 1.00 89.44 252 PHE A O 1
ATOM 1827 N N . LEU A 1 253 ? 20.807 13.784 -21.862 1.00 90.06 253 LEU A N 1
ATOM 1828 C CA . LEU A 1 253 ? 19.857 12.977 -21.118 1.00 90.06 253 LEU A CA 1
ATOM 1829 C C . LEU A 1 253 ? 20.205 13.073 -19.624 1.00 90.06 253 LEU A C 1
ATOM 1831 O O . LEU A 1 253 ? 21.375 12.872 -19.284 1.00 90.06 253 LEU A O 1
ATOM 1835 N N . PRO A 1 254 ? 19.246 13.362 -18.728 1.00 92.69 254 PRO A N 1
ATOM 1836 C CA . PRO A 1 254 ? 19.508 13.382 -17.291 1.00 92.69 254 PRO A CA 1
ATOM 1837 C C . PRO A 1 254 ? 20.096 12.052 -16.808 1.00 92.69 254 PRO A C 1
ATOM 1839 O O . PRO A 1 254 ? 19.586 10.986 -17.151 1.00 92.69 254 PRO A O 1
ATOM 1842 N N . GLU A 1 255 ? 21.152 12.104 -15.995 1.00 94.25 255 GLU A N 1
ATOM 1843 C CA . GLU A 1 255 ? 21.935 10.918 -15.611 1.00 94.25 255 GLU A CA 1
ATOM 1844 C C . GLU A 1 255 ? 21.083 9.831 -14.935 1.00 94.25 255 GLU A C 1
ATOM 1846 O O . GLU A 1 255 ? 21.195 8.648 -15.262 1.00 94.25 255 GLU A O 1
ATOM 1851 N N . ALA A 1 256 ? 20.162 10.231 -14.054 1.00 93.31 256 ALA A N 1
ATOM 1852 C CA . ALA A 1 256 ? 19.246 9.306 -13.393 1.00 93.31 256 ALA A CA 1
ATOM 1853 C C . ALA A 1 256 ? 18.359 8.543 -14.394 1.00 93.31 256 ALA A C 1
ATOM 1855 O O . ALA A 1 256 ? 18.212 7.328 -14.281 1.00 93.31 256 ALA A O 1
ATOM 1856 N N . LYS A 1 257 ? 17.817 9.228 -15.412 1.00 94.94 257 LYS A N 1
ATOM 1857 C CA . LYS A 1 257 ? 16.992 8.597 -16.456 1.00 94.94 257 LYS A CA 1
ATOM 1858 C C . LYS A 1 257 ? 17.841 7.754 -17.406 1.00 94.94 257 LYS A C 1
ATOM 1860 O O . LYS A 1 257 ? 17.420 6.664 -17.782 1.00 94.94 257 LYS A O 1
ATOM 1865 N N . ALA A 1 258 ? 19.052 8.208 -17.736 1.00 96.56 258 ALA A N 1
ATOM 1866 C CA . ALA A 1 258 ? 20.004 7.449 -18.545 1.00 96.56 258 ALA A CA 1
ATOM 1867 C C . ALA A 1 258 ? 20.296 6.071 -17.941 1.00 96.56 258 ALA A C 1
ATOM 1869 O O . ALA A 1 258 ? 20.255 5.066 -18.649 1.00 96.56 258 ALA A O 1
ATOM 1870 N N . ARG A 1 259 ? 20.504 6.007 -16.620 1.00 96.81 259 ARG A N 1
ATOM 1871 C CA . ARG A 1 259 ? 20.762 4.750 -15.909 1.00 96.81 259 ARG A CA 1
ATOM 1872 C C . ARG A 1 259 ? 19.629 3.737 -16.088 1.00 96.81 259 ARG A C 1
ATOM 1874 O O . ARG A 1 259 ? 19.900 2.587 -16.426 1.00 96.81 259 ARG A O 1
ATOM 1881 N N . VAL A 1 260 ? 18.380 4.172 -15.906 1.00 97.62 260 VAL A N 1
ATOM 1882 C CA . VAL A 1 260 ? 17.193 3.308 -16.043 1.00 97.62 260 VAL A CA 1
ATOM 1883 C C . VAL A 1 260 ? 17.005 2.872 -17.499 1.00 97.62 260 VAL A C 1
ATOM 1885 O O . VAL A 1 260 ? 16.893 1.681 -17.770 1.00 97.62 260 VAL A O 1
ATOM 1888 N N . ILE A 1 261 ? 17.064 3.808 -18.455 1.00 98.12 261 ILE A N 1
ATOM 1889 C CA . ILE A 1 261 ? 16.891 3.512 -19.889 1.00 98.12 261 ILE A CA 1
ATOM 1890 C C . ILE A 1 261 ? 17.949 2.517 -20.377 1.00 98.12 261 ILE A C 1
ATOM 1892 O O . ILE A 1 261 ? 17.622 1.563 -21.083 1.00 98.12 261 ILE A O 1
ATOM 1896 N N . ALA A 1 262 ? 19.218 2.708 -20.004 1.00 98.12 262 ALA A N 1
ATOM 1897 C CA . ALA A 1 262 ? 20.284 1.793 -20.397 1.00 98.12 262 ALA A CA 1
ATOM 1898 C C . ALA A 1 262 ? 20.110 0.402 -19.767 1.00 98.12 262 ALA A C 1
ATOM 1900 O O . ALA A 1 262 ? 20.374 -0.600 -20.431 1.00 98.12 262 ALA A O 1
ATOM 1901 N N . ALA A 1 263 ? 19.667 0.313 -18.508 1.00 98.19 263 ALA A N 1
ATOM 1902 C CA . ALA A 1 263 ? 19.403 -0.964 -17.841 1.00 98.19 263 ALA A CA 1
ATOM 1903 C C . ALA A 1 263 ? 18.253 -1.742 -18.508 1.00 98.19 263 ALA A C 1
ATOM 1905 O O . ALA A 1 263 ? 18.421 -2.918 -18.847 1.00 98.19 263 ALA A O 1
ATOM 1906 N N . ASP A 1 264 ? 17.129 -1.077 -18.782 1.00 98.44 264 ASP A N 1
ATOM 1907 C CA . ASP A 1 264 ? 15.980 -1.673 -19.470 1.00 98.44 264 ASP A CA 1
ATOM 1908 C C . ASP A 1 264 ? 16.366 -2.109 -20.899 1.00 98.44 264 ASP A C 1
ATOM 1910 O O . ASP A 1 264 ? 16.078 -3.230 -21.320 1.00 98.44 264 ASP A O 1
ATOM 1914 N N . ALA A 1 265 ? 17.119 -1.282 -21.631 1.00 98.56 265 ALA A N 1
ATOM 1915 C CA . ALA A 1 265 ? 17.599 -1.625 -22.968 1.00 98.56 265 ALA A CA 1
ATOM 1916 C C . ALA A 1 265 ? 18.555 -2.830 -22.978 1.00 98.56 265 ALA A C 1
ATOM 1918 O O . ALA A 1 265 ? 18.446 -3.690 -23.850 1.00 98.56 265 ALA A O 1
ATOM 1919 N N . ARG A 1 266 ? 19.468 -2.947 -22.004 1.00 98.44 266 ARG A N 1
ATOM 1920 C CA . ARG A 1 266 ? 20.314 -4.148 -21.870 1.00 98.44 266 ARG A CA 1
ATOM 1921 C C . ARG A 1 266 ? 19.485 -5.387 -21.549 1.00 98.44 266 ARG A C 1
ATOM 1923 O O . ARG A 1 266 ? 19.748 -6.442 -22.112 1.00 98.44 266 ARG A O 1
ATOM 1930 N N . THR A 1 267 ? 18.466 -5.250 -20.701 1.00 97.88 267 THR A N 1
ATOM 1931 C CA . THR A 1 267 ? 17.548 -6.350 -20.375 1.00 97.88 267 THR A CA 1
ATOM 1932 C C . THR A 1 267 ? 16.824 -6.851 -21.623 1.00 97.88 267 THR A C 1
ATOM 1934 O O . THR A 1 267 ? 16.790 -8.054 -21.855 1.00 97.88 267 THR A O 1
ATOM 1937 N N . LEU A 1 268 ? 16.309 -5.951 -22.469 1.00 97.94 268 LEU A N 1
ATOM 1938 C CA . LEU A 1 268 ? 15.672 -6.330 -23.737 1.00 97.94 268 LEU A CA 1
ATOM 1939 C C . LEU A 1 268 ? 16.656 -6.893 -24.769 1.00 97.94 268 LEU A C 1
ATOM 1941 O O . LEU A 1 268 ? 16.261 -7.720 -25.577 1.00 97.94 268 LEU A O 1
ATOM 1945 N N . ALA A 1 269 ? 17.918 -6.458 -24.763 1.00 97.69 269 ALA A N 1
ATOM 1946 C CA . ALA A 1 269 ? 18.940 -6.975 -25.675 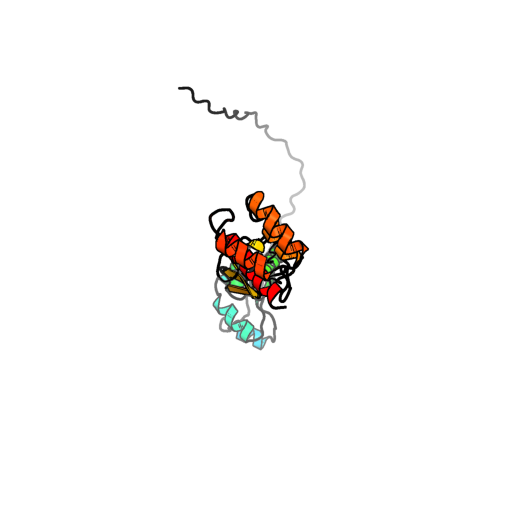1.00 97.69 269 ALA A CA 1
ATOM 1947 C C . ALA A 1 269 ? 19.353 -8.428 -25.379 1.00 97.69 269 ALA A C 1
ATOM 1949 O O . ALA A 1 269 ? 19.911 -9.079 -26.257 1.00 97.69 269 ALA A O 1
ATOM 1950 N N . ASN A 1 270 ? 19.116 -8.895 -24.150 1.00 94.56 270 ASN A N 1
ATOM 1951 C CA . ASN A 1 270 ? 19.483 -10.230 -23.677 1.00 94.56 270 ASN A CA 1
ATOM 1952 C C . ASN A 1 270 ? 18.306 -11.226 -23.697 1.00 94.56 270 ASN A C 1
ATOM 1954 O O . ASN A 1 270 ? 18.468 -12.347 -23.218 1.00 94.56 270 ASN A O 1
ATOM 1958 N N . ARG A 1 271 ? 17.133 -10.808 -24.185 1.00 88.06 271 ARG A N 1
ATOM 1959 C CA . ARG A 1 271 ? 15.968 -11.672 -24.420 1.00 88.06 271 ARG A CA 1
ATOM 1960 C C . ARG A 1 271 ? 15.989 -12.196 -25.847 1.00 88.06 271 ARG A C 1
ATOM 1962 O O . ARG A 1 271 ? 15.607 -13.370 -26.019 1.00 88.06 271 ARG A O 1
#

Foldseek 3Di:
DDDDDDDDDDDDDDDDDDDDDDDDDDDDDPPPPPPPPPDPPDPPPPPDQPLRVCVVVVAQEDEEALVVCLVPLVSLVVQVVSNHAYEHPEDADPVSVVSCVVSPHRYHHYPCVVVVVVSVVVVVLVQDAKEKEWPPPAAAAEDFQVDWIQTAMDIPDDKWKDKQNHTDDHRGTDRSLLDAFFKIKMKMWDQDPRGIYIYMGIYGHDQDLVSLLVLLVPQQFDPVLSVVLVVCSVVLVLVVNLVSLVVCDPPRTDNSSSVRSNNSSVVSVVD

Solvent-accessible surface area (backbone atoms only — not comparable to full-atom values): 16112 Å² total; per-residue (Å²): 143,86,88,85,82,88,83,82,85,83,86,90,80,87,87,86,92,79,85,90,83,83,90,80,91,74,85,81,72,80,77,75,75,76,68,76,76,74,70,84,73,75,89,63,63,86,89,56,52,73,57,56,50,33,62,74,70,69,49,58,63,48,72,52,43,41,68,60,42,72,76,43,47,73,62,45,63,56,25,56,80,70,62,22,44,38,34,28,32,78,52,78,46,72,72,57,51,56,53,40,52,74,48,57,47,74,39,78,40,48,92,42,60,68,61,52,51,52,51,51,52,51,48,53,64,68,63,57,56,58,48,48,44,69,67,28,66,45,66,74,39,76,40,49,38,72,50,59,57,47,30,36,63,60,53,78,59,74,68,49,36,24,51,76,81,43,81,50,72,76,73,40,63,47,73,47,67,80,46,74,77,41,83,46,43,40,42,40,40,33,76,54,102,68,42,68,24,66,29,77,38,38,34,27,35,48,82,43,75,66,22,51,48,42,47,58,75,72,43,73,43,40,69,77,57,45,54,54,45,51,56,22,57,79,68,68,35,26,59,59,36,19,54,53,33,67,78,33,44,65,75,50,26,48,49,75,47,27,54,42,53,27,51,44,23,45,56,62,54,74,108

pLDDT: mean 84.29, std 21.12, range [30.78, 98.56]

Mean predicted aligned error: 15.31 Å

Secondary structure (DSSP, 8-state):
----PPPPPPPP-------------------------------S-TTS-HHHHHHHHT-SEE--BHHHHHH-THHHHHHHHTT-EEEEBS---HHHHHHHHHTT-SEE--S-HHHHHHHHHHHHHHHS---B---BSPTTEEEETT---B-B--BSS-EEEEETTEE--TTSBP-GGGSPSEEEEEEEEEEETTEEEEEEEEEEEE--HHHHHHHHHTTT--HHHHHHHHHHHHTT-HHHHHHHHHHHBTTTB-HHHHHHHHHHHHHHHT-

Nearest PDB structures (foldseek):
  2pz0-assembly1_A  TM=9.246E-01  e=2.459E-03  Caldanaerobacter subterraneus subsp. tengcongensis MB4
  3no3-assembly1_A  TM=8.448E-01  e=1.418E-02  Parabacteroides distasonis ATCC 8503
  5t91-assembly1_A  TM=8.671E-01  e=5.044E-02  Bacillus subtilis subsp. subtilis str. 168
  1l0q-assembly4_D  TM=6.500E-01  e=5.359E-02  Methanosarcina mazei S-6
  4r5o-assembly3_C  TM=6.821E-01  e=1.175E-01  Bacteroides thetaiotaomicron VPI-5482

InterPro domains:
  IPR017946 PLC-like phosphodiesterase, TIM beta/alpha-barrel domain superfamily [G3DSA:3.20.20.190] (23-124)
  IPR017946 PLC-like phosphodiesterase, TIM beta/alpha-barrel domain superfamily [SSF51695] (49-118)
  IPR030395 Glycerophosphodiester phosphodiesterase domain [PF03009] (52-114)